Protein AF-A0A497KFM5-F1 (afdb_monomer)

Mean predicted aligned error: 5.05 Å

Sequence (284 aa):
MKIRGWLLDVRLVDDEAHLWVKSDKGRVMLKQKYYPDFYVVPDKVSFDHFLDLFDEHPNIVALEKTTRYTSISHREKSPVIRIAVDSPIQYRPVQRIAEKYGEIYDADLSHTQRFIADYGLIPFAEVVAEVDAHNRIKTIEQVPLELDVPPPPFKVLCFELYQEDSLYFVTYDDGMQENQVFDGEDALKDFMDYLNTYDPDLISCLESDLKTLFKLLSKQGYPSLGNYQRKSFHLSEGRVYINLLNYRRTSLAGTVERIQYTREVPRIGSEWAAGRAIESRQCY

Nearest PDB structures (foldseek):
  5mdn-assembly1_A  TM=7.604E-01  e=4.732E-15  Pyrobaculum calidifontis
  9f6j-assembly1_A  TM=7.126E-01  e=7.249E-10  Homo sapiens
  8p63-assembly1_G  TM=4.591E-01  e=7.357E-05  Saccharomyces cerevisiae
  7qhs-assembly1_G  TM=4.983E-01  e=4.555E-04  Saccharomyces cerevisiae
  4czd-assembly2_D  TM=4.114E-01  e=3.719E-01  Desulfovibrio desulfuricans

Radius of gyration: 22.02 Å; Cα contacts (8 Å, |Δi|>4): 519; chains: 1; bounding box: 56×41×66 Å

Solvent-accessible surface area (backbone atoms only — not comparable to full-atom values): 15780 Å² total; per-residue (Å²): 88,82,47,58,29,28,30,54,40,66,44,76,54,84,44,31,35,40,35,20,29,41,32,96,92,42,71,43,71,34,36,37,84,39,58,51,58,36,34,33,40,60,75,76,47,54,72,66,58,49,45,69,73,47,69,80,37,90,57,50,76,44,80,44,84,48,70,41,65,88,42,95,84,50,92,61,63,42,74,31,38,38,42,27,19,60,26,63,82,53,39,63,63,54,48,61,58,51,52,76,37,22,56,74,40,72,79,79,69,51,70,63,47,47,54,32,56,79,57,61,46,42,39,62,35,45,33,43,32,37,26,52,99,82,33,34,60,79,46,66,44,57,54,82,85,64,95,84,65,76,68,72,94,68,42,68,44,34,41,50,63,47,74,80,97,57,50,33,37,42,29,35,48,98,86,70,43,84,70,51,75,31,56,64,96,55,15,68,57,57,46,48,54,45,48,65,72,69,56,47,43,30,43,25,26,46,72,67,35,54,55,48,48,54,51,50,30,60,74,72,71,47,80,74,69,52,50,80,54,95,93,32,61,51,37,47,89,55,27,38,47,43,52,32,74,56,37,77,75,37,43,70,56,46,45,47,52,46,15,46,62,33,45,28,48,46,59,57,33,64,77,51,53,72,70,59,34,52,55,52,49,70,76,107

Structure (mmCIF, N/CA/C/O backbone):
data_AF-A0A497KFM5-F1
#
_entry.id   AF-A0A497KFM5-F1
#
loop_
_atom_site.group_PDB
_atom_site.id
_atom_site.type_symbol
_atom_site.label_atom_id
_atom_site.label_alt_id
_atom_site.label_comp_id
_atom_site.label_asym_id
_atom_site.label_entity_id
_atom_site.label_seq_id
_atom_site.pdbx_PDB_ins_code
_atom_site.Cartn_x
_atom_site.Cartn_y
_atom_site.Cartn_z
_atom_site.occupancy
_atom_site.B_iso_or_equiv
_atom_site.auth_seq_id
_atom_site.auth_comp_id
_atom_site.auth_asym_id
_atom_site.auth_atom_id
_atom_site.pdbx_PDB_model_num
ATOM 1 N N . MET A 1 1 ? -1.511 -23.362 -4.760 1.00 93.50 1 MET A N 1
ATOM 2 C CA . MET A 1 1 ? -2.863 -23.052 -4.250 1.00 93.50 1 MET A CA 1
ATOM 3 C C . MET A 1 1 ? -3.407 -21.875 -5.037 1.00 93.50 1 MET A C 1
ATOM 5 O O . MET A 1 1 ? -2.619 -21.006 -5.379 1.00 93.50 1 MET A O 1
ATOM 9 N N . LYS A 1 2 ? -4.705 -21.853 -5.351 1.00 96.00 2 LYS A N 1
ATOM 10 C CA . LYS A 1 2 ? -5.345 -20.716 -6.025 1.00 96.00 2 LYS A CA 1
ATOM 11 C C . LYS A 1 2 ? -6.063 -19.858 -4.988 1.00 96.00 2 LYS A C 1
ATOM 13 O O . LYS A 1 2 ? -6.797 -20.402 -4.167 1.00 96.00 2 LYS A O 1
ATOM 18 N N . ILE A 1 3 ? -5.827 -18.554 -5.019 1.00 96.75 3 ILE A N 1
ATOM 19 C CA . ILE A 1 3 ? -6.437 -17.562 -4.134 1.00 96.75 3 ILE A CA 1
ATOM 20 C C . ILE A 1 3 ? -7.215 -16.591 -5.012 1.00 96.75 3 ILE A C 1
ATOM 22 O O . ILE A 1 3 ? -6.703 -16.125 -6.026 1.00 96.75 3 ILE A O 1
ATOM 26 N N . ARG A 1 4 ? -8.452 -16.299 -4.622 1.00 97.06 4 ARG A N 1
ATOM 27 C CA . ARG A 1 4 ? -9.297 -15.281 -5.240 1.00 97.06 4 ARG A CA 1
ATOM 28 C C . ARG A 1 4 ? -9.789 -14.347 -4.143 1.00 97.06 4 ARG A C 1
ATOM 30 O O . ARG A 1 4 ? -10.159 -14.823 -3.069 1.00 97.06 4 ARG A O 1
ATOM 37 N N . GLY A 1 5 ? -9.741 -13.045 -4.386 1.00 96.25 5 GLY A N 1
ATOM 38 C CA . GLY A 1 5 ? -10.136 -12.058 -3.389 1.00 96.25 5 GLY A CA 1
ATOM 39 C C . GLY A 1 5 ? -9.743 -10.642 -3.773 1.00 96.25 5 GLY A C 1
ATOM 40 O O . GLY A 1 5 ? -9.200 -10.416 -4.845 1.00 96.25 5 GLY A O 1
ATOM 41 N N . TRP A 1 6 ? -9.985 -9.679 -2.895 1.00 96.94 6 TRP A N 1
ATOM 42 C CA . TRP A 1 6 ? -9.756 -8.261 -3.179 1.00 96.94 6 TRP A CA 1
ATOM 43 C C . TRP A 1 6 ? -8.398 -7.786 -2.671 1.00 96.94 6 TRP A C 1
ATOM 45 O O . TRP A 1 6 ? -8.049 -8.038 -1.516 1.00 96.94 6 TRP A O 1
ATOM 55 N N . LEU A 1 7 ? -7.641 -7.074 -3.507 1.00 97.12 7 LEU A N 1
ATOM 56 C CA . LEU A 1 7 ? -6.336 -6.520 -3.143 1.00 97.12 7 LEU A CA 1
ATOM 57 C C . LEU A 1 7 ? -6.505 -5.338 -2.175 1.00 97.12 7 LEU A C 1
ATOM 59 O O . LEU A 1 7 ? -6.822 -4.231 -2.594 1.00 97.12 7 LEU A O 1
ATOM 63 N N . LEU A 1 8 ? -6.293 -5.559 -0.880 1.00 96.75 8 LEU A N 1
ATOM 64 C CA . LEU A 1 8 ? -6.427 -4.531 0.153 1.00 96.75 8 LEU A CA 1
ATOM 65 C C . LEU A 1 8 ? -5.257 -3.556 0.157 1.00 96.75 8 LEU A C 1
ATOM 67 O O . LEU A 1 8 ? -5.459 -2.354 0.252 1.00 96.75 8 LEU A O 1
ATOM 71 N N . ASP A 1 9 ? -4.027 -4.062 0.107 1.00 95.00 9 ASP A N 1
ATOM 72 C CA . ASP A 1 9 ? -2.848 -3.215 0.243 1.00 95.00 9 ASP A CA 1
ATOM 73 C C . ASP A 1 9 ? -1.615 -3.861 -0.384 1.00 95.00 9 ASP A C 1
ATOM 75 O O . ASP A 1 9 ? -1.507 -5.086 -0.457 1.00 95.00 9 ASP A O 1
ATOM 79 N N . VAL A 1 10 ? -0.657 -3.024 -0.777 1.00 95.12 10 VAL A N 1
ATOM 80 C CA . VAL A 1 10 ? 0.671 -3.453 -1.227 1.00 95.12 10 VAL A CA 1
ATOM 81 C C . VAL A 1 10 ? 1.726 -2.716 -0.420 1.00 95.12 10 VAL A C 1
ATOM 83 O O . VAL A 1 10 ? 1.722 -1.484 -0.317 1.00 95.12 10 VAL A O 1
ATOM 86 N N . ARG A 1 11 ? 2.650 -3.466 0.175 1.00 92.69 11 ARG A N 1
ATOM 87 C CA . ARG A 1 11 ? 3.746 -2.912 0.972 1.00 92.69 11 ARG A CA 1
ATOM 88 C C . ARG A 1 11 ? 5.057 -3.524 0.543 1.00 92.69 11 ARG A C 1
ATOM 90 O O . ARG A 1 11 ? 5.144 -4.730 0.376 1.00 92.69 11 ARG A O 1
ATOM 97 N N . LEU A 1 12 ? 6.076 -2.690 0.417 1.00 91.06 12 LEU A N 1
ATOM 98 C CA . LEU A 1 12 ? 7.436 -3.158 0.201 1.00 91.06 12 LEU A CA 1
ATOM 99 C C . LEU A 1 12 ? 8.125 -3.272 1.554 1.00 91.06 12 LEU A C 1
ATOM 101 O O . LEU A 1 12 ? 8.232 -2.278 2.278 1.00 91.06 12 LEU A O 1
ATOM 105 N N . VAL A 1 13 ? 8.546 -4.486 1.887 1.00 89.12 13 VAL A N 1
ATOM 106 C CA . VAL A 1 13 ? 9.280 -4.813 3.106 1.00 89.12 13 VAL A CA 1
ATOM 107 C C . VAL A 1 13 ? 10.577 -5.468 2.663 1.00 89.12 13 VAL A C 1
ATOM 109 O O . VAL A 1 13 ? 10.553 -6.496 1.995 1.00 89.12 13 VAL A O 1
ATOM 112 N N . ASP A 1 14 ? 11.695 -4.828 2.994 1.00 88.75 14 ASP A N 1
ATOM 113 C CA . ASP A 1 14 ? 13.023 -5.203 2.513 1.00 88.75 14 ASP A CA 1
ATOM 114 C C . ASP A 1 14 ? 13.073 -5.278 0.975 1.00 88.75 14 ASP A C 1
ATOM 116 O O . ASP A 1 14 ? 12.993 -4.244 0.306 1.00 88.75 14 ASP A O 1
ATOM 120 N N . ASP A 1 15 ? 13.185 -6.482 0.417 1.00 90.62 15 ASP A N 1
ATOM 121 C CA . ASP A 1 15 ? 13.235 -6.767 -1.018 1.00 90.62 15 ASP A CA 1
ATOM 122 C C . ASP A 1 15 ? 12.030 -7.600 -1.512 1.00 90.62 15 ASP A C 1
ATOM 124 O O . ASP A 1 15 ? 12.025 -8.120 -2.633 1.00 90.62 15 ASP A O 1
ATOM 128 N N . GLU A 1 16 ? 10.980 -7.701 -0.690 1.00 94.31 16 GLU A N 1
ATOM 129 C CA . GLU A 1 16 ? 9.716 -8.352 -1.023 1.00 94.31 16 GLU A CA 1
ATOM 130 C C . GLU A 1 16 ? 8.568 -7.326 -1.095 1.00 94.31 16 GLU A C 1
ATOM 132 O O . GLU A 1 16 ? 8.430 -6.408 -0.283 1.00 94.31 16 GLU A O 1
ATOM 137 N N . ALA A 1 17 ? 7.691 -7.515 -2.075 1.00 95.44 17 ALA A N 1
A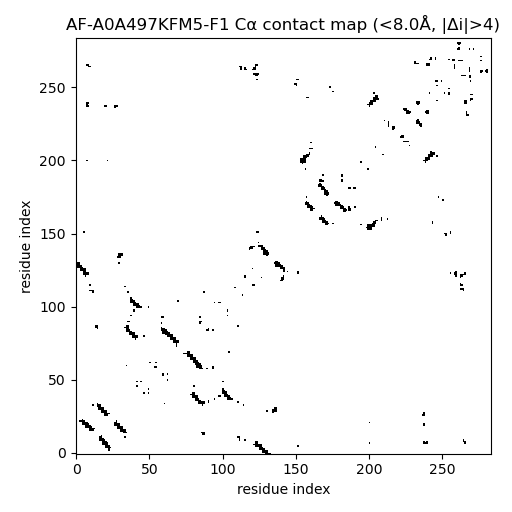TOM 138 C CA . ALA A 1 17 ? 6.354 -6.957 -2.090 1.00 95.44 17 ALA A CA 1
ATOM 139 C C . ALA A 1 17 ? 5.405 -7.898 -1.341 1.00 95.44 17 ALA A C 1
ATOM 141 O O . ALA A 1 17 ? 5.246 -9.069 -1.691 1.00 95.44 17 ALA A O 1
ATOM 142 N N . HIS A 1 18 ? 4.762 -7.368 -0.308 1.00 96.56 18 HIS A N 1
ATOM 143 C CA . HIS A 1 18 ? 3.702 -8.006 0.455 1.00 96.56 18 HIS A CA 1
ATOM 144 C C . HIS A 1 18 ? 2.351 -7.476 -0.024 1.00 96.56 18 HIS A C 1
ATOM 146 O O . HIS A 1 18 ? 2.035 -6.299 0.172 1.00 96.56 18 HIS A O 1
ATOM 152 N N . LEU A 1 19 ? 1.558 -8.348 -0.642 1.00 97.75 19 LEU A N 1
ATOM 153 C CA . LEU A 1 19 ? 0.216 -8.045 -1.125 1.00 97.75 19 LEU A CA 1
ATOM 154 C C . LEU A 1 19 ? -0.793 -8.642 -0.149 1.00 97.75 19 LEU A C 1
ATOM 156 O O . LEU A 1 19 ? -0.808 -9.853 0.065 1.00 97.75 19 LEU A O 1
ATOM 160 N N . TRP A 1 20 ? -1.645 -7.811 0.436 1.00 97.56 20 TRP A N 1
ATOM 161 C CA . TRP A 1 20 ? -2.728 -8.277 1.294 1.00 97.56 20 TRP A CA 1
ATOM 162 C C . TRP A 1 20 ? -3.992 -8.460 0.472 1.00 97.56 20 TRP A C 1
ATOM 164 O O . TRP A 1 20 ? -4.485 -7.510 -0.127 1.00 97.56 20 TRP A O 1
ATOM 174 N N . VAL A 1 21 ? -4.520 -9.680 0.458 1.00 97.69 21 VAL A N 1
ATOM 175 C CA . VAL A 1 21 ? -5.732 -10.039 -0.280 1.00 97.69 21 VAL A CA 1
ATOM 176 C C . VAL A 1 21 ? -6.809 -10.472 0.707 1.00 97.69 21 VAL A C 1
ATOM 178 O O . VAL A 1 21 ? -6.584 -11.360 1.527 1.00 97.69 21 VAL A O 1
ATOM 181 N N . LYS A 1 22 ? -7.994 -9.864 0.637 1.00 96.94 22 LYS A N 1
ATOM 182 C CA . LYS A 1 22 ? -9.184 -10.323 1.360 1.00 96.94 22 LYS A CA 1
ATOM 183 C C . LYS A 1 22 ? -9.837 -11.451 0.571 1.00 96.94 22 LYS A C 1
ATOM 185 O O . LYS A 1 22 ? -10.415 -11.199 -0.477 1.00 96.94 22 LYS A O 1
ATOM 190 N N . SER A 1 23 ? -9.745 -12.676 1.072 1.00 94.69 23 SER A N 1
ATOM 191 C CA . SER A 1 23 ? -10.464 -13.842 0.546 1.00 94.69 23 SER A CA 1
ATOM 192 C C . SER A 1 23 ? -11.724 -14.136 1.368 1.00 94.69 23 SER A C 1
ATOM 194 O O . SER A 1 23 ? -11.959 -13.522 2.413 1.00 94.69 23 SER A O 1
ATOM 196 N N . ASP A 1 24 ? -12.499 -15.124 0.929 1.00 91.12 24 ASP A N 1
ATOM 197 C CA . ASP A 1 24 ? -13.616 -15.716 1.675 1.00 91.12 24 ASP A CA 1
ATOM 198 C C . ASP A 1 24 ? -13.203 -16.242 3.063 1.00 91.12 24 ASP A C 1
ATOM 200 O O . ASP A 1 24 ? -13.980 -16.182 4.013 1.00 91.12 24 ASP A O 1
ATOM 204 N N . LYS A 1 25 ? -11.955 -16.700 3.203 1.00 90.94 25 LYS A N 1
ATOM 205 C CA . LYS A 1 25 ? -11.374 -17.212 4.457 1.00 90.94 25 LYS A CA 1
ATOM 206 C C . LYS A 1 25 ? -10.726 -16.135 5.330 1.00 90.94 25 LYS A C 1
ATOM 208 O O . LYS A 1 25 ? -10.140 -16.462 6.358 1.00 90.94 25 LYS A O 1
ATOM 213 N N . GLY A 1 26 ? -10.802 -14.868 4.927 1.00 93.38 26 GLY A N 1
ATOM 214 C CA . GLY A 1 26 ? -10.147 -13.749 5.603 1.00 93.38 26 GLY A CA 1
ATOM 215 C C . GLY A 1 26 ? -8.956 -13.191 4.824 1.00 93.38 26 GLY A C 1
ATOM 216 O O . GLY A 1 26 ? -8.788 -13.449 3.628 1.00 93.38 26 GLY A O 1
ATOM 217 N N . ARG A 1 27 ? -8.154 -12.356 5.490 1.00 96.31 27 ARG A N 1
ATOM 218 C CA . ARG A 1 27 ? -7.012 -11.668 4.872 1.00 96.31 27 ARG A CA 1
ATOM 219 C C . ARG A 1 27 ? -5.803 -12.598 4.796 1.00 96.31 27 ARG A C 1
ATOM 221 O O . ARG A 1 27 ? -5.419 -13.209 5.788 1.00 96.31 27 ARG A O 1
ATOM 228 N N . VAL A 1 28 ? -5.184 -12.676 3.623 1.00 96.75 28 VAL A N 1
ATOM 229 C CA . VAL A 1 28 ? -3.973 -13.460 3.366 1.00 96.75 28 VAL A CA 1
ATOM 230 C C . VAL A 1 28 ? -2.881 -12.560 2.800 1.00 96.75 28 VAL A C 1
ATOM 232 O O . VAL A 1 28 ? -3.143 -11.703 1.958 1.00 96.75 28 VAL A O 1
ATOM 235 N N . MET A 1 29 ? -1.652 -12.753 3.273 1.00 97.62 29 MET A N 1
ATOM 236 C CA . MET A 1 29 ? -0.476 -12.067 2.747 1.00 97.62 29 MET A CA 1
ATOM 237 C C . MET A 1 29 ? 0.189 -12.932 1.680 1.00 97.62 29 MET A C 1
ATOM 239 O O . MET A 1 29 ? 0.617 -14.053 1.965 1.00 97.62 29 MET A O 1
ATOM 243 N N . LEU A 1 30 ? 0.303 -12.385 0.476 1.00 97.75 30 LEU A N 1
ATOM 244 C CA . LEU A 1 30 ? 1.053 -12.955 -0.636 1.00 97.75 30 LEU A CA 1
ATOM 245 C C . LEU A 1 30 ? 2.396 -12.242 -0.762 1.00 97.75 30 LEU A C 1
ATOM 247 O O . LEU A 1 30 ? 2.506 -11.056 -0.444 1.00 97.75 30 LEU A O 1
ATOM 251 N N . LYS A 1 31 ? 3.411 -12.958 -1.238 1.00 97.25 31 LYS A N 1
ATOM 252 C CA . LYS A 1 31 ? 4.776 -12.444 -1.354 1.00 97.25 31 LYS A CA 1
ATOM 253 C C . LYS A 1 31 ? 5.271 -12.506 -2.786 1.00 97.25 31 LYS A C 1
ATOM 255 O O . LYS A 1 31 ? 5.109 -13.526 -3.452 1.00 97.25 31 LYS A O 1
ATOM 260 N N . GLN A 1 32 ? 5.937 -11.449 -3.222 1.00 95.69 32 GLN A N 1
ATOM 261 C CA . GLN A 1 32 ? 6.612 -11.390 -4.510 1.00 95.69 32 GLN A CA 1
ATOM 262 C C . GLN A 1 32 ? 7.976 -10.737 -4.331 1.00 95.69 32 GLN A C 1
ATOM 264 O O . GLN A 1 32 ? 8.088 -9.721 -3.656 1.00 95.69 32 GLN A O 1
ATOM 269 N N . LYS A 1 33 ? 9.019 -11.296 -4.944 1.00 94.00 33 LYS A N 1
ATOM 270 C CA . LYS A 1 33 ? 10.330 -10.642 -4.949 1.00 94.00 33 LYS A CA 1
ATOM 271 C C . LYS A 1 33 ? 10.251 -9.359 -5.775 1.00 94.00 33 LYS A C 1
ATOM 273 O O . LYS A 1 33 ? 9.689 -9.387 -6.872 1.00 94.00 33 LYS A O 1
ATOM 278 N N . TYR A 1 34 ? 10.799 -8.264 -5.257 1.00 94.44 34 TYR A N 1
ATOM 279 C CA . TYR A 1 34 ? 10.761 -6.965 -5.913 1.00 94.44 34 TYR A CA 1
ATOM 280 C C . TYR A 1 34 ? 12.163 -6.483 -6.283 1.00 94.44 34 TYR A C 1
ATOM 282 O O . TYR A 1 34 ? 12.989 -6.213 -5.414 1.00 94.44 34 TYR A O 1
ATOM 290 N N . TYR A 1 35 ? 12.390 -6.332 -7.586 1.00 94.19 35 TYR A N 1
ATOM 291 C CA . TYR A 1 35 ? 13.616 -5.782 -8.153 1.00 94.19 35 TYR A CA 1
ATOM 292 C C . TYR A 1 35 ? 13.297 -4.417 -8.758 1.00 94.19 35 TYR A C 1
ATOM 294 O O . TYR A 1 35 ? 12.732 -4.364 -9.853 1.00 94.19 35 TYR A O 1
ATOM 302 N N . PRO A 1 36 ? 13.562 -3.311 -8.044 1.00 94.12 36 PRO A N 1
ATOM 303 C CA . PRO A 1 36 ? 13.283 -1.993 -8.580 1.00 94.12 36 PRO A CA 1
ATOM 304 C C . PRO A 1 36 ? 14.164 -1.726 -9.794 1.00 94.12 36 PRO A C 1
ATOM 306 O O . PRO A 1 36 ? 15.349 -2.062 -9.803 1.00 94.12 36 PRO A O 1
ATOM 309 N N . ASP A 1 37 ? 13.596 -1.074 -10.797 1.00 95.00 37 ASP A N 1
ATOM 310 C CA . ASP A 1 37 ? 14.295 -0.764 -12.030 1.00 95.00 37 ASP A CA 1
ATOM 311 C C . ASP A 1 37 ? 14.147 0.701 -12.442 1.00 95.00 37 ASP A C 1
ATOM 313 O O . ASP A 1 37 ? 13.331 1.472 -11.923 1.00 95.00 37 ASP A O 1
ATOM 317 N N . PHE A 1 38 ? 15.022 1.099 -13.350 1.00 95.19 38 PHE A N 1
ATOM 318 C CA . PHE A 1 38 ? 14.978 2.378 -14.036 1.00 95.19 38 PHE A CA 1
ATOM 319 C C . PHE A 1 38 ? 15.600 2.222 -15.419 1.00 95.19 38 PHE A C 1
ATOM 321 O O . PHE A 1 38 ? 16.201 1.190 -15.737 1.00 95.19 38 PHE A O 1
ATOM 328 N N . TYR A 1 39 ? 15.453 3.250 -16.246 1.00 95.19 39 TYR A N 1
ATOM 329 C CA . TYR A 1 39 ? 16.005 3.249 -17.593 1.00 95.19 39 TYR A CA 1
ATOM 330 C C . TYR A 1 39 ? 17.067 4.327 -17.730 1.00 95.19 39 TYR A C 1
ATOM 332 O O . TYR A 1 39 ? 16.961 5.389 -17.121 1.00 95.19 39 TYR A O 1
ATOM 340 N N . VAL A 1 40 ? 18.072 4.054 -18.554 1.00 96.06 40 VAL A N 1
ATOM 341 C CA . VAL A 1 40 ? 19.116 5.011 -18.909 1.00 96.06 40 VAL A CA 1
ATOM 342 C C . VAL A 1 40 ? 19.273 5.093 -20.422 1.00 96.06 40 VAL A C 1
ATOM 344 O O . VAL A 1 40 ? 19.225 4.078 -21.123 1.00 96.06 40 VAL A O 1
ATOM 347 N N . VAL A 1 41 ? 19.480 6.307 -20.922 1.00 95.88 41 VAL A N 1
ATOM 348 C CA . VAL A 1 41 ? 19.977 6.557 -22.278 1.00 95.88 41 VAL A CA 1
ATOM 349 C C . VAL A 1 41 ? 21.424 7.022 -22.150 1.00 95.88 41 VAL A C 1
ATOM 351 O O . VAL A 1 41 ? 21.646 8.166 -21.749 1.00 95.88 41 VAL A O 1
ATOM 354 N N . PRO A 1 42 ? 22.415 6.157 -22.434 1.00 94.75 42 PRO A N 1
ATOM 355 C CA . PRO A 1 42 ? 23.815 6.551 -22.378 1.00 94.75 42 PRO A CA 1
ATOM 356 C C . PRO A 1 42 ? 24.115 7.658 -23.395 1.00 94.75 42 PRO A C 1
ATOM 358 O O . PRO A 1 42 ? 23.809 7.510 -24.578 1.00 94.75 42 PRO A O 1
ATOM 361 N N . ASP A 1 43 ? 24.731 8.749 -22.943 1.00 93.75 43 ASP A N 1
ATOM 362 C CA . ASP A 1 43 ? 25.119 9.893 -23.782 1.00 93.75 43 ASP A CA 1
ATOM 363 C C . ASP A 1 43 ? 26.631 10.180 -23.747 1.00 93.75 43 ASP A C 1
ATOM 365 O O . ASP A 1 43 ? 27.149 10.899 -24.603 1.00 93.75 43 ASP A O 1
ATOM 369 N N . LYS A 1 44 ? 27.364 9.574 -22.802 1.00 93.50 44 LYS A N 1
ATOM 370 C CA . LYS A 1 44 ? 28.829 9.737 -22.662 1.00 93.50 44 LYS A CA 1
ATOM 371 C C . LYS A 1 44 ? 29.629 8.527 -23.120 1.00 93.50 44 LYS A C 1
ATOM 373 O O . LYS A 1 44 ? 30.846 8.617 -23.264 1.00 93.50 44 LYS A O 1
ATOM 378 N N . VAL A 1 45 ? 28.961 7.394 -23.312 1.00 94.00 45 VAL A N 1
ATOM 379 C CA . VAL A 1 45 ? 29.551 6.112 -23.711 1.00 94.00 45 VAL A CA 1
ATOM 380 C C . VAL A 1 45 ? 28.625 5.405 -24.698 1.00 94.00 45 VAL A C 1
ATOM 382 O O . VAL A 1 45 ? 27.433 5.703 -24.757 1.00 94.00 45 VAL A O 1
ATOM 385 N N . SER A 1 46 ? 29.158 4.461 -25.477 1.00 94.50 46 SER A N 1
ATOM 386 C CA . SER A 1 46 ? 28.314 3.602 -26.313 1.00 94.50 46 SER A CA 1
ATOM 387 C C . SER A 1 46 ? 27.460 2.667 -25.448 1.00 94.50 46 SER A C 1
ATOM 389 O O . SER A 1 46 ? 27.800 2.382 -24.300 1.00 94.50 46 SER A O 1
ATOM 391 N N . PHE A 1 47 ? 26.369 2.144 -26.012 1.00 94.06 47 PHE A N 1
ATOM 392 C CA . PHE A 1 47 ? 25.517 1.166 -25.326 1.00 94.06 47 PHE A CA 1
ATOM 393 C C . PHE A 1 47 ? 26.289 -0.084 -24.896 1.00 94.06 47 PHE A C 1
ATOM 395 O O . PHE A 1 47 ? 26.074 -0.571 -23.794 1.00 94.06 47 PHE A O 1
ATOM 402 N N . ASP A 1 48 ? 27.176 -0.598 -25.750 1.00 94.00 48 ASP A N 1
ATOM 403 C CA . ASP A 1 48 ? 27.988 -1.778 -25.426 1.00 94.00 48 ASP A CA 1
ATOM 404 C C . ASP A 1 48 ? 28.960 -1.475 -24.288 1.00 94.00 48 ASP A C 1
ATOM 406 O O . ASP A 1 48 ? 29.005 -2.210 -23.310 1.00 94.00 48 ASP A O 1
ATOM 410 N N . HIS A 1 49 ? 29.638 -0.324 -24.346 1.00 94.00 49 HIS A N 1
ATOM 411 C CA . HIS A 1 49 ? 30.557 0.060 -23.283 1.00 94.00 49 HIS A CA 1
ATOM 412 C C . HIS A 1 49 ? 29.833 0.319 -21.955 1.00 94.00 49 HIS A C 1
ATOM 414 O O . HIS A 1 49 ? 30.370 0.012 -20.897 1.00 94.00 49 HIS A O 1
ATOM 420 N N . PHE A 1 50 ? 28.607 0.854 -21.990 1.00 95.69 50 PHE A N 1
ATOM 421 C CA . PHE A 1 50 ? 27.781 0.967 -20.791 1.00 95.69 50 PHE A CA 1
ATOM 422 C C . PHE A 1 50 ? 27.501 -0.412 -20.186 1.00 95.69 50 PHE A C 1
ATOM 424 O O . PHE A 1 50 ? 27.643 -0.576 -18.982 1.00 95.69 50 PHE A O 1
ATOM 431 N N . LEU A 1 51 ? 27.115 -1.402 -20.994 1.00 94.44 51 LEU A N 1
ATOM 432 C CA . LEU A 1 51 ? 26.871 -2.750 -20.481 1.00 94.44 51 LEU A CA 1
ATOM 433 C C . LEU A 1 51 ? 28.133 -3.339 -19.849 1.00 94.44 51 LEU A C 1
ATOM 435 O O . LEU A 1 51 ? 28.069 -3.756 -18.700 1.00 94.44 51 LEU A O 1
ATOM 439 N N . ASP A 1 52 ? 29.277 -3.258 -20.531 1.00 93.81 52 ASP A N 1
ATOM 440 C CA . ASP A 1 52 ? 30.554 -3.765 -20.013 1.00 93.81 52 ASP A CA 1
ATOM 441 C C . ASP A 1 52 ? 30.938 -3.124 -18.665 1.00 93.81 52 ASP A C 1
ATOM 443 O O . ASP A 1 52 ? 31.478 -3.786 -17.783 1.00 93.81 52 ASP A O 1
ATOM 447 N N . LEU A 1 53 ? 30.650 -1.828 -18.480 1.00 93.69 53 LEU A N 1
ATOM 448 C CA . LEU A 1 53 ? 30.939 -1.106 -17.234 1.00 93.69 53 LEU A CA 1
ATOM 449 C C . LEU A 1 53 ? 30.084 -1.567 -16.045 1.00 93.69 53 LEU A C 1
ATOM 451 O O . LEU A 1 53 ? 30.501 -1.388 -14.899 1.00 93.69 53 LEU A O 1
ATOM 455 N N . PHE A 1 54 ? 28.886 -2.093 -16.298 1.00 94.25 54 PHE A N 1
ATOM 456 C CA . PHE A 1 54 ? 27.898 -2.407 -15.264 1.00 94.25 54 PHE A CA 1
ATOM 457 C C . PHE A 1 54 ? 27.586 -3.906 -15.130 1.00 94.25 54 PHE A C 1
ATOM 459 O O . PHE A 1 54 ? 26.902 -4.268 -14.174 1.00 94.25 54 PHE A O 1
ATOM 466 N N . ASP A 1 55 ? 28.090 -4.764 -16.023 1.00 89.69 55 ASP A N 1
ATOM 467 C CA . ASP A 1 55 ? 27.796 -6.207 -16.063 1.00 89.69 55 ASP A CA 1
ATOM 468 C C . ASP A 1 55 ? 28.143 -6.924 -14.746 1.00 89.69 55 ASP A C 1
ATOM 470 O O . ASP A 1 55 ? 27.350 -7.700 -14.220 1.00 89.69 55 ASP A O 1
ATOM 474 N N . GLU A 1 56 ? 29.285 -6.585 -14.139 1.00 91.06 56 GLU A N 1
ATOM 475 C CA . GLU A 1 56 ? 29.741 -7.166 -12.864 1.00 91.06 56 GLU A CA 1
ATOM 476 C C . GLU A 1 56 ? 29.343 -6.338 -11.629 1.00 91.06 56 GLU A C 1
ATOM 478 O O . GLU A 1 56 ? 29.862 -6.543 -10.526 1.00 91.06 56 GLU A O 1
ATOM 483 N N . HIS A 1 57 ? 28.446 -5.358 -11.775 1.00 94.56 57 HIS A N 1
ATOM 484 C CA . HIS A 1 57 ? 28.077 -4.512 -10.647 1.00 94.56 57 HIS A CA 1
ATOM 485 C C . HIS A 1 57 ? 27.298 -5.332 -9.595 1.00 94.56 57 HIS A C 1
ATOM 487 O O . HIS A 1 57 ? 26.213 -5.831 -9.891 1.00 94.56 57 HIS A O 1
ATOM 493 N N . PRO A 1 58 ? 27.749 -5.398 -8.324 1.00 94.56 58 PRO A N 1
ATOM 494 C CA . PRO A 1 58 ? 27.251 -6.372 -7.340 1.00 94.56 58 PRO A CA 1
ATOM 495 C C . PRO A 1 58 ? 25.765 -6.229 -6.986 1.00 94.56 58 PRO A C 1
ATOM 497 O O . PRO A 1 58 ? 25.151 -7.183 -6.522 1.00 94.56 58 PRO A O 1
ATOM 500 N N . ASN A 1 59 ? 25.197 -5.041 -7.202 1.00 96.38 59 ASN A N 1
ATOM 501 C CA . ASN A 1 59 ? 23.800 -4.734 -6.885 1.00 96.38 59 ASN A CA 1
ATOM 502 C C . ASN A 1 59 ? 22.882 -4.700 -8.122 1.00 96.38 59 ASN A C 1
ATOM 504 O O . ASN A 1 59 ? 21.729 -4.288 -8.006 1.00 96.38 59 ASN A O 1
ATOM 508 N N . ILE A 1 60 ? 23.378 -5.043 -9.315 1.00 96.56 60 ILE A N 1
ATOM 509 C CA . ILE A 1 60 ? 22.567 -5.099 -10.537 1.00 96.56 60 ILE A CA 1
ATOM 510 C C . ILE A 1 60 ? 22.228 -6.559 -10.816 1.00 96.56 60 ILE A C 1
ATOM 512 O O . ILE A 1 60 ? 23.111 -7.403 -10.901 1.00 96.56 60 ILE A O 1
ATOM 516 N N . VAL A 1 61 ? 20.934 -6.857 -10.941 1.00 95.88 61 VAL A N 1
ATOM 517 C CA . VAL A 1 61 ? 20.447 -8.222 -11.204 1.00 95.88 61 VAL A CA 1
ATOM 518 C C . VAL A 1 61 ? 20.159 -8.469 -12.678 1.00 95.88 61 VAL A C 1
ATOM 520 O O . VAL A 1 61 ? 20.153 -9.619 -13.108 1.00 95.88 61 VAL A O 1
ATOM 523 N N . ALA A 1 62 ? 19.899 -7.409 -13.447 1.00 95.56 62 ALA A N 1
ATOM 524 C CA . ALA A 1 62 ? 19.717 -7.501 -14.888 1.00 95.56 62 ALA A CA 1
ATOM 525 C C . ALA A 1 62 ? 20.031 -6.173 -15.585 1.00 95.56 62 ALA A C 1
ATOM 527 O O . ALA A 1 62 ? 19.686 -5.094 -15.090 1.00 95.56 62 ALA A O 1
ATOM 528 N N . LEU A 1 63 ? 20.627 -6.290 -16.772 1.00 95.94 63 LEU A N 1
ATOM 529 C CA . LEU A 1 63 ? 20.815 -5.218 -17.743 1.00 95.94 63 LEU A CA 1
ATOM 530 C C . LEU A 1 63 ? 20.202 -5.646 -19.071 1.00 95.94 63 LEU A C 1
ATOM 532 O O . LEU A 1 63 ? 20.596 -6.656 -19.651 1.00 95.94 63 LEU A O 1
ATOM 536 N N . GLU A 1 64 ? 19.240 -4.877 -19.570 1.00 95.00 64 GLU A N 1
ATOM 537 C CA . GLU A 1 64 ? 18.497 -5.244 -20.776 1.00 95.00 64 GLU A CA 1
ATOM 538 C C . GLU A 1 64 ? 18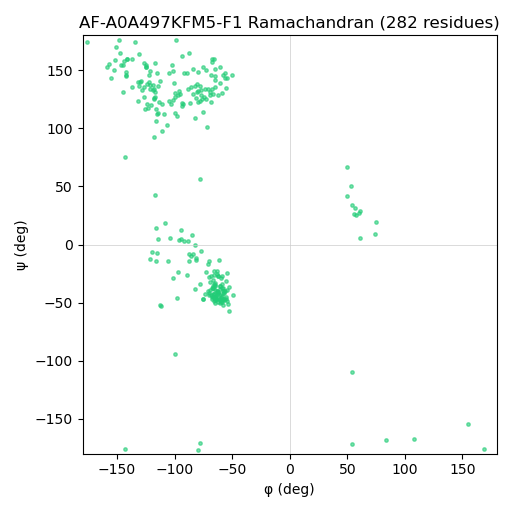.439 -4.064 -21.747 1.00 95.00 64 GLU A C 1
ATOM 540 O O . GLU A 1 64 ? 17.940 -2.987 -21.412 1.00 95.00 64 GLU A O 1
ATOM 545 N N . LYS A 1 65 ? 18.905 -4.263 -22.986 1.00 94.12 65 LYS A N 1
ATOM 546 C CA . LYS A 1 65 ? 18.638 -3.307 -24.068 1.00 94.12 65 LYS A CA 1
ATOM 547 C C . LYS A 1 65 ? 17.176 -3.423 -24.483 1.00 94.12 65 LYS A C 1
ATOM 549 O O . LYS A 1 65 ? 16.718 -4.498 -24.862 1.00 94.12 65 LYS A O 1
ATOM 554 N N . THR A 1 66 ? 16.453 -2.312 -24.457 1.00 93.81 66 THR A N 1
ATOM 555 C CA . THR A 1 66 ? 15.044 -2.246 -24.862 1.00 93.81 66 THR A CA 1
ATOM 556 C C . THR A 1 66 ? 14.748 -0.929 -25.583 1.00 93.81 66 THR A C 1
ATOM 558 O O . THR A 1 66 ? 15.654 -0.148 -25.867 1.00 93.81 66 THR A O 1
ATOM 561 N N . THR A 1 67 ? 13.488 -0.685 -25.942 1.00 92.31 67 THR A N 1
ATOM 562 C CA . THR A 1 67 ? 13.059 0.547 -26.617 1.00 92.31 67 THR A CA 1
ATOM 563 C C . THR A 1 67 ? 11.882 1.174 -25.883 1.00 92.31 67 THR A C 1
ATOM 565 O O . THR A 1 67 ? 10.914 0.483 -25.553 1.00 92.31 67 THR A O 1
ATOM 568 N N . ARG A 1 68 ? 11.935 2.489 -25.636 1.00 88.06 68 ARG A N 1
ATOM 569 C CA . ARG A 1 68 ? 10.855 3.240 -24.971 1.00 88.06 68 ARG A CA 1
ATOM 570 C C . ARG A 1 68 ? 10.654 4.621 -25.582 1.00 88.06 68 ARG A C 1
ATOM 572 O O . ARG A 1 68 ? 11.535 5.151 -26.251 1.00 88.06 68 ARG A O 1
ATOM 579 N N . TYR A 1 69 ? 9.478 5.199 -25.356 1.00 84.56 69 TYR A N 1
ATOM 580 C CA . TYR A 1 69 ? 9.251 6.615 -25.622 1.00 84.56 69 TYR A CA 1
ATOM 581 C C . TYR A 1 69 ? 9.923 7.418 -24.511 1.00 84.56 69 TYR A C 1
ATOM 583 O O . TYR A 1 69 ? 9.532 7.315 -23.355 1.00 84.56 69 TYR A O 1
ATOM 591 N N . THR A 1 70 ? 10.950 8.185 -24.859 1.00 80.44 70 THR A N 1
ATOM 592 C CA . THR A 1 70 ? 11.688 9.051 -23.923 1.00 80.44 70 THR A CA 1
ATOM 593 C C . THR A 1 70 ? 11.013 10.410 -23.722 1.00 80.44 70 THR A C 1
ATOM 595 O O . THR A 1 70 ? 11.392 11.174 -22.845 1.00 80.44 70 THR A O 1
ATOM 598 N N . SER A 1 71 ? 9.982 10.717 -24.513 1.00 79.12 71 SER A N 1
ATOM 599 C CA . SER A 1 71 ? 9.147 11.909 -24.371 1.00 79.12 71 SER A CA 1
ATOM 600 C C . SER A 1 71 ? 7.746 11.647 -24.924 1.00 79.12 71 SER A C 1
ATOM 602 O O . SER A 1 71 ? 7.586 10.910 -25.897 1.00 79.12 71 SER A O 1
ATOM 604 N N . ILE A 1 72 ? 6.741 12.321 -24.357 1.00 73.81 72 ILE A N 1
ATOM 605 C CA . ILE A 1 72 ? 5.345 12.315 -24.832 1.00 73.81 72 ILE A CA 1
ATOM 606 C C . ILE A 1 72 ? 5.246 12.835 -26.279 1.00 73.81 72 ILE A C 1
ATOM 608 O O . ILE A 1 72 ? 4.354 12.443 -27.029 1.00 73.81 72 ILE A O 1
ATOM 612 N N . SER A 1 73 ? 6.166 13.711 -26.699 1.00 79.00 73 SER A N 1
ATOM 613 C CA . SER A 1 73 ? 6.195 14.255 -28.063 1.00 79.00 73 SER A CA 1
ATOM 614 C C . SER A 1 73 ? 6.850 13.324 -29.089 1.00 79.00 73 SER A C 1
ATOM 616 O O . SER A 1 73 ? 6.724 13.563 -30.294 1.00 79.00 73 SER A O 1
ATOM 618 N N . HIS A 1 74 ? 7.556 12.278 -28.648 1.00 80.81 74 HIS A N 1
ATOM 619 C CA . HIS A 1 74 ? 8.263 11.375 -29.550 1.00 80.81 74 HIS A CA 1
ATOM 620 C C . HIS A 1 74 ? 7.289 10.404 -30.219 1.00 80.81 74 HIS A C 1
ATOM 622 O O . HIS A 1 74 ? 6.504 9.722 -29.568 1.00 80.81 74 HIS A O 1
ATOM 628 N N . ARG A 1 75 ? 7.360 10.323 -31.552 1.00 81.00 75 ARG A N 1
ATOM 629 C CA . ARG A 1 75 ? 6.550 9.389 -32.357 1.00 81.00 75 ARG A CA 1
ATOM 630 C C . ARG A 1 75 ? 7.199 8.017 -32.519 1.00 81.00 75 ARG A C 1
ATOM 632 O O . ARG A 1 75 ? 6.521 7.064 -32.890 1.00 81.00 75 ARG A O 1
ATOM 639 N N . GLU A 1 76 ? 8.484 7.914 -32.202 1.00 85.25 76 GLU A N 1
ATOM 640 C CA . GLU A 1 76 ? 9.273 6.690 -32.288 1.00 85.25 76 GLU A CA 1
ATOM 641 C C . GLU A 1 76 ? 9.928 6.389 -30.941 1.00 85.25 76 GLU A C 1
ATOM 643 O O . GLU A 1 76 ? 10.183 7.290 -30.138 1.00 85.25 76 GLU A O 1
ATOM 648 N N . LYS A 1 77 ? 10.182 5.104 -30.689 1.00 88.31 77 LYS A N 1
ATOM 649 C CA . LYS A 1 77 ? 10.863 4.660 -29.475 1.00 88.31 77 LYS A CA 1
ATOM 650 C C . LYS A 1 77 ? 12.372 4.811 -29.643 1.00 88.31 77 LYS A C 1
ATOM 652 O O . LYS A 1 77 ? 12.924 4.415 -30.665 1.00 88.31 77 LYS A O 1
ATOM 657 N N . SER A 1 78 ? 13.037 5.314 -28.613 1.00 89.56 78 SER A N 1
ATOM 658 C CA . SER A 1 78 ? 14.495 5.369 -28.531 1.00 89.56 78 SER A CA 1
ATOM 659 C C . SER A 1 78 ? 15.037 4.111 -27.845 1.00 89.56 78 SER A C 1
ATOM 661 O O . SER A 1 78 ? 14.362 3.557 -26.966 1.00 89.56 78 SER A O 1
ATOM 663 N N . PRO A 1 79 ? 16.239 3.638 -28.222 1.00 93.06 79 PRO A N 1
ATOM 664 C CA . PRO A 1 79 ? 16.915 2.584 -27.483 1.00 93.06 79 PRO A CA 1
ATOM 665 C C . PRO A 1 79 ? 17.268 3.088 -26.081 1.00 93.06 79 PRO A C 1
ATOM 667 O O . PRO A 1 79 ? 17.763 4.201 -25.924 1.00 93.06 79 PRO A O 1
ATOM 670 N N . VAL A 1 80 ? 17.017 2.261 -25.072 1.00 95.56 80 VAL A N 1
ATOM 671 C CA . VAL A 1 80 ? 17.348 2.517 -23.666 1.00 95.56 80 VAL A CA 1
ATOM 672 C C . VAL A 1 80 ? 17.933 1.247 -23.048 1.00 95.56 80 VAL A C 1
ATOM 674 O O . VAL A 1 80 ? 17.713 0.144 -23.554 1.00 95.56 80 VAL A O 1
ATOM 677 N N . ILE A 1 81 ? 18.659 1.387 -21.944 1.00 96.50 81 ILE A N 1
ATOM 678 C CA . ILE A 1 81 ? 19.081 0.258 -21.111 1.00 96.50 81 ILE A CA 1
ATOM 679 C C . ILE A 1 81 ? 18.212 0.256 -19.861 1.00 96.50 81 ILE A C 1
ATOM 681 O O . ILE A 1 81 ? 18.149 1.252 -19.144 1.00 96.50 81 ILE A O 1
ATOM 685 N N . ARG A 1 82 ? 17.529 -0.855 -19.606 1.00 96.00 82 ARG A N 1
ATOM 686 C CA . ARG A 1 82 ? 16.842 -1.116 -18.344 1.00 96.00 82 ARG A CA 1
ATOM 687 C C . ARG A 1 82 ? 17.848 -1.679 -17.351 1.00 96.00 82 ARG A C 1
ATOM 689 O O . ARG A 1 82 ? 18.551 -2.634 -17.674 1.00 96.00 82 ARG A O 1
ATOM 696 N N . ILE A 1 83 ? 17.887 -1.102 -16.156 1.00 96.75 83 ILE A N 1
ATOM 697 C CA . ILE A 1 83 ? 18.730 -1.553 -15.050 1.00 96.75 83 ILE A CA 1
ATOM 698 C C . ILE A 1 83 ? 17.819 -2.020 -13.927 1.00 96.75 83 ILE A C 1
ATOM 700 O O . ILE A 1 83 ? 17.133 -1.200 -13.321 1.00 96.75 83 ILE A O 1
ATOM 704 N N . ALA A 1 84 ? 17.820 -3.322 -13.648 1.00 95.94 84 ALA A N 1
ATOM 705 C CA . ALA A 1 84 ? 17.138 -3.886 -12.492 1.00 95.94 84 ALA A CA 1
ATOM 706 C C . ALA A 1 84 ? 18.130 -4.046 -11.336 1.00 95.94 84 ALA A C 1
ATOM 708 O O . ALA A 1 84 ? 19.212 -4.615 -11.495 1.00 95.94 84 ALA A O 1
ATOM 709 N N . VAL A 1 85 ? 17.751 -3.542 -10.168 1.00 95.62 85 VAL A N 1
ATOM 710 C CA . VAL A 1 85 ? 18.583 -3.502 -8.963 1.00 95.62 85 VAL A CA 1
ATOM 711 C C . VAL A 1 85 ? 18.115 -4.573 -7.981 1.00 95.62 85 VAL A C 1
ATOM 713 O O . VAL A 1 85 ? 16.929 -4.892 -7.910 1.00 95.62 85 VAL A O 1
ATOM 716 N N . ASP A 1 86 ? 19.048 -5.134 -7.218 1.00 92.94 86 ASP A N 1
ATOM 717 C CA . ASP A 1 86 ? 18.797 -6.228 -6.274 1.00 92.94 86 ASP A CA 1
ATOM 718 C C . ASP A 1 86 ? 17.828 -5.877 -5.132 1.00 92.94 86 ASP A C 1
ATOM 720 O O . ASP A 1 86 ? 17.157 -6.758 -4.594 1.00 92.94 86 ASP A O 1
ATOM 724 N N . SER A 1 87 ? 17.748 -4.596 -4.763 1.00 91.94 87 SER A N 1
ATOM 725 C CA . SER A 1 87 ? 17.009 -4.126 -3.598 1.00 91.94 87 SER A CA 1
ATOM 726 C C . SER A 1 87 ? 16.634 -2.636 -3.686 1.00 91.94 87 SER A C 1
ATOM 728 O O . SER A 1 87 ? 17.365 -1.820 -4.264 1.00 91.94 87 SER A O 1
ATOM 730 N N . PRO A 1 88 ? 15.537 -2.212 -3.025 1.00 91.25 88 PRO A N 1
ATOM 731 C CA . PRO A 1 88 ? 15.168 -0.796 -2.902 1.00 91.25 88 PRO A CA 1
ATOM 732 C C . PRO A 1 88 ? 16.225 0.090 -2.234 1.00 91.25 88 PRO A C 1
ATOM 734 O O . PRO A 1 88 ? 16.286 1.288 -2.508 1.00 91.25 88 PRO A O 1
ATOM 737 N N . ILE A 1 89 ? 17.065 -0.473 -1.361 1.00 92.12 89 ILE A N 1
ATOM 738 C CA . ILE A 1 89 ? 18.123 0.278 -0.669 1.00 92.12 89 ILE A CA 1
ATOM 739 C C . ILE A 1 89 ? 19.246 0.652 -1.644 1.00 92.12 89 ILE A C 1
ATOM 741 O O . ILE A 1 89 ? 19.743 1.779 -1.599 1.00 92.12 89 ILE A O 1
ATOM 745 N N . GLN A 1 90 ? 19.615 -0.259 -2.550 1.00 94.50 90 GLN A N 1
ATOM 746 C CA . GLN A 1 90 ? 20.679 -0.028 -3.531 1.00 94.50 90 GLN A CA 1
ATOM 747 C C . GLN A 1 90 ? 20.220 0.775 -4.752 1.00 94.50 90 GLN A C 1
ATOM 749 O O . GLN A 1 90 ? 21.059 1.286 -5.495 1.00 94.50 90 GLN A O 1
ATOM 754 N N . TYR A 1 91 ? 18.910 0.972 -4.925 1.00 94.81 91 TYR A N 1
ATOM 755 C CA . TYR A 1 91 ? 18.336 1.685 -6.066 1.00 94.81 91 TYR A CA 1
ATOM 756 C C . TYR A 1 91 ? 18.950 3.074 -6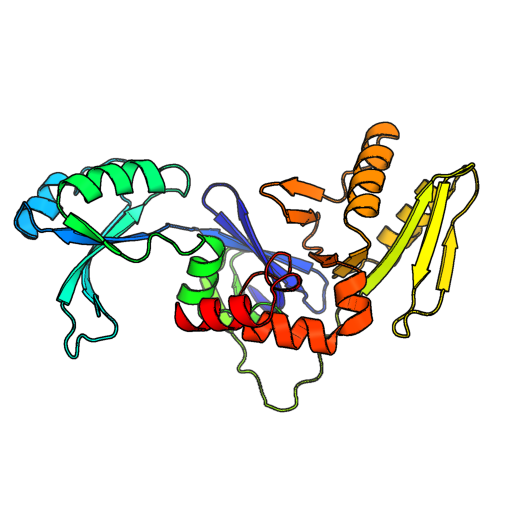.295 1.00 94.81 91 TYR A C 1
ATOM 758 O O . TYR A 1 91 ? 19.505 3.346 -7.357 1.00 94.81 91 TYR A O 1
ATOM 766 N N . ARG A 1 92 ? 18.906 3.960 -5.288 1.00 94.88 92 ARG A N 1
ATOM 767 C CA . ARG A 1 92 ? 19.434 5.333 -5.419 1.00 94.88 92 ARG A CA 1
ATOM 768 C C . ARG A 1 92 ? 20.961 5.375 -5.598 1.00 94.88 92 ARG A C 1
ATOM 770 O O . ARG A 1 92 ? 21.412 6.171 -6.421 1.00 94.88 92 ARG A O 1
ATOM 777 N N . PRO A 1 93 ? 21.771 4.581 -4.867 1.00 96.19 93 PRO A N 1
ATOM 778 C CA . PRO A 1 93 ? 23.198 4.449 -5.153 1.00 96.19 93 PRO A CA 1
ATOM 779 C C . PRO A 1 93 ? 23.504 4.053 -6.603 1.00 96.19 93 PRO A C 1
ATOM 781 O O . PRO A 1 93 ? 24.277 4.751 -7.254 1.00 96.19 93 PRO A O 1
ATOM 784 N N . VAL A 1 94 ? 22.872 2.992 -7.119 1.00 96.56 94 VAL A N 1
ATOM 785 C CA . VAL A 1 94 ? 23.098 2.503 -8.491 1.00 96.56 94 VAL A CA 1
ATOM 786 C C . VAL A 1 94 ? 22.656 3.542 -9.522 1.00 96.56 94 VAL A C 1
ATOM 788 O O . VAL A 1 94 ? 23.418 3.866 -10.433 1.00 96.56 94 VAL A O 1
ATOM 791 N N . GLN A 1 95 ? 21.482 4.146 -9.327 1.00 96.38 95 GLN A N 1
ATOM 792 C CA . GLN A 1 95 ? 20.974 5.221 -10.180 1.00 96.38 95 GLN A CA 1
ATOM 793 C C . GLN A 1 95 ? 21.976 6.378 -10.299 1.00 96.38 95 GLN A C 1
ATOM 795 O O . GLN A 1 95 ? 22.315 6.779 -11.405 1.00 96.38 95 GLN A O 1
ATOM 800 N N . ARG A 1 96 ? 22.524 6.875 -9.181 1.00 96.44 96 ARG A N 1
ATOM 801 C CA . ARG A 1 96 ? 23.506 7.980 -9.186 1.00 96.44 96 ARG A CA 1
ATOM 802 C C . ARG A 1 96 ? 24.803 7.652 -9.920 1.00 96.44 96 ARG A C 1
ATOM 804 O O . ARG A 1 96 ? 25.507 8.561 -10.356 1.00 96.44 96 ARG A O 1
ATOM 811 N N . ILE A 1 97 ? 25.177 6.376 -9.992 1.00 95.81 97 ILE A N 1
ATOM 812 C CA . ILE A 1 97 ? 26.335 5.947 -10.781 1.00 95.81 97 ILE A CA 1
ATOM 813 C C . ILE A 1 97 ? 25.959 5.980 -12.263 1.00 95.81 97 ILE A C 1
ATOM 815 O O . ILE A 1 97 ? 26.696 6.575 -13.044 1.00 95.81 97 ILE A O 1
ATOM 819 N N . ALA A 1 98 ? 24.800 5.430 -12.634 1.00 96.00 98 ALA A N 1
ATOM 820 C CA . ALA A 1 98 ? 24.298 5.440 -14.009 1.00 96.00 98 ALA A CA 1
ATOM 821 C C . ALA A 1 98 ? 24.076 6.864 -14.563 1.00 96.00 98 ALA A C 1
ATOM 823 O O . ALA A 1 98 ? 24.451 7.129 -15.703 1.00 96.00 98 ALA A O 1
ATOM 824 N N . GLU A 1 99 ? 23.594 7.807 -13.742 1.00 96.06 99 GLU A N 1
ATOM 825 C CA . GLU A 1 99 ? 23.435 9.241 -14.078 1.00 96.06 99 GLU A CA 1
ATOM 826 C C . GLU A 1 99 ? 24.731 9.894 -14.580 1.00 96.06 99 GLU A C 1
ATOM 828 O O . GLU A 1 99 ? 24.719 10.887 -15.309 1.00 96.06 99 GLU A O 1
ATOM 833 N N . LYS A 1 100 ? 25.894 9.349 -14.207 1.00 96.00 100 LYS A N 1
ATOM 834 C CA . LYS A 1 100 ? 27.177 9.867 -14.688 1.00 96.00 100 LYS A CA 1
ATOM 835 C C . LYS A 1 100 ? 27.410 9.570 -16.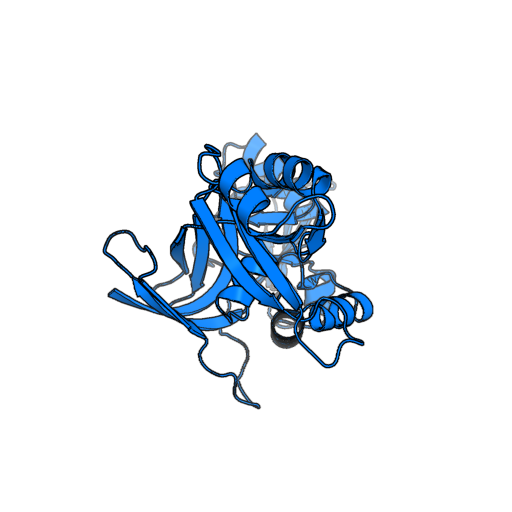161 1.00 96.00 100 LYS A C 1
ATOM 837 O O . LYS A 1 100 ? 28.267 10.237 -16.731 1.00 96.00 100 LYS A O 1
ATOM 842 N N . TYR A 1 101 ? 26.677 8.640 -16.762 1.00 95.88 101 TYR A N 1
ATOM 843 C CA . TYR A 1 101 ? 26.908 8.134 -18.116 1.00 95.88 101 TYR A CA 1
ATOM 844 C C . TYR A 1 101 ? 25.727 8.359 -19.069 1.00 95.88 101 TYR A C 1
ATOM 846 O O . TYR A 1 101 ? 25.871 8.072 -20.258 1.00 95.88 101 TYR A O 1
ATOM 854 N N . GLY A 1 102 ? 24.590 8.845 -18.564 1.00 94.38 102 GLY A N 1
ATOM 855 C CA . GLY A 1 102 ? 23.380 9.035 -19.353 1.00 94.38 102 GLY A CA 1
ATOM 856 C C . GLY A 1 102 ? 22.234 9.683 -18.587 1.00 94.38 102 GLY A C 1
ATOM 857 O O . GLY A 1 102 ? 22.296 9.881 -17.372 1.00 94.38 102 GLY A O 1
ATOM 858 N N . GLU A 1 103 ? 21.166 9.977 -19.318 1.00 94.19 103 GLU A N 1
ATOM 859 C CA . GLU A 1 103 ? 19.910 10.483 -18.767 1.00 94.19 103 GLU A CA 1
ATOM 860 C C . GLU A 1 103 ? 19.069 9.338 -18.189 1.00 94.19 103 GLU A C 1
ATOM 862 O O . GLU A 1 103 ? 18.973 8.270 -18.799 1.00 94.19 103 GLU A O 1
ATOM 867 N N . ILE A 1 104 ? 18.460 9.561 -17.020 1.00 94.56 104 ILE A N 1
ATOM 868 C CA . ILE A 1 104 ? 17.638 8.574 -16.312 1.00 94.56 104 ILE A CA 1
ATOM 869 C C . ILE A 1 104 ? 16.155 8.839 -16.532 1.00 94.56 104 ILE A C 1
ATOM 871 O O . ILE A 1 104 ? 15.692 9.971 -16.422 1.00 94.56 104 ILE A O 1
ATOM 875 N N . TYR A 1 105 ? 15.409 7.759 -16.732 1.00 90.94 105 TYR A N 1
ATOM 876 C CA . TYR A 1 105 ? 13.963 7.766 -16.897 1.00 90.94 105 TYR A CA 1
ATOM 877 C C . TYR A 1 105 ? 13.301 6.833 -15.885 1.00 90.94 105 TYR A C 1
ATOM 879 O O . TYR A 1 105 ? 13.908 5.867 -15.409 1.00 90.94 105 TYR A O 1
ATOM 887 N N . ASP A 1 106 ? 12.037 7.128 -15.579 1.00 86.94 106 ASP A N 1
ATOM 888 C CA . ASP A 1 106 ? 11.204 6.393 -14.631 1.00 86.94 106 ASP A CA 1
ATOM 889 C C . ASP A 1 106 ? 11.880 6.238 -13.253 1.00 86.94 106 ASP A C 1
ATOM 891 O O . ASP A 1 106 ? 11.977 5.141 -12.707 1.00 86.94 106 ASP A O 1
ATOM 895 N N . ALA A 1 107 ? 12.386 7.323 -12.669 1.00 84.56 107 ALA A N 1
ATOM 896 C CA . ALA A 1 107 ? 13.016 7.301 -11.337 1.00 84.56 107 ALA A CA 1
ATOM 897 C C . ALA A 1 107 ? 12.247 8.098 -10.263 1.00 84.56 107 ALA A C 1
ATOM 899 O O . ALA A 1 107 ? 12.713 8.262 -9.124 1.00 84.56 107 ALA A O 1
ATOM 900 N N . ASP A 1 108 ? 11.084 8.617 -10.642 1.00 83.38 108 ASP A N 1
ATOM 901 C CA . ASP A 1 108 ? 10.189 9.485 -9.882 1.00 83.38 108 ASP A CA 1
ATOM 902 C C . ASP A 1 108 ? 8.979 8.739 -9.298 1.00 83.38 108 ASP A C 1
ATOM 904 O O . ASP A 1 108 ? 8.510 9.097 -8.214 1.00 83.38 108 ASP A O 1
ATOM 908 N N . LEU A 1 109 ? 8.527 7.663 -9.949 1.00 83.88 109 LEU A N 1
ATOM 909 C CA . LEU A 1 109 ? 7.484 6.784 -9.420 1.00 83.88 109 LEU A CA 1
ATOM 910 C C . LEU A 1 109 ? 7.901 6.143 -8.094 1.00 83.88 109 LEU A C 1
ATOM 912 O O . LEU A 1 109 ? 9.025 5.659 -7.920 1.00 83.88 109 LEU A O 1
ATOM 916 N N . SER A 1 110 ? 6.956 6.073 -7.152 1.00 86.88 110 SER A N 1
ATOM 917 C CA . SER A 1 110 ? 7.191 5.310 -5.931 1.00 86.88 110 SER A CA 1
ATOM 918 C C . SER A 1 110 ? 7.336 3.824 -6.273 1.00 86.88 110 SER A C 1
ATOM 920 O O . SER A 1 110 ? 6.658 3.302 -7.154 1.00 86.88 110 SER A O 1
ATOM 922 N N . HIS A 1 111 ? 8.194 3.102 -5.555 1.00 90.62 111 HIS A N 1
ATOM 923 C CA . HIS A 1 111 ? 8.402 1.676 -5.821 1.00 90.62 111 HIS A CA 1
ATOM 924 C C . HIS A 1 111 ? 7.117 0.836 -5.706 1.00 90.62 111 HIS A C 1
ATOM 926 O O . HIS A 1 111 ? 6.928 -0.115 -6.458 1.00 90.62 111 HIS A O 1
ATOM 932 N N . THR A 1 112 ? 6.215 1.204 -4.789 1.00 90.69 112 THR A N 1
ATOM 933 C CA . THR A 1 112 ? 4.922 0.511 -4.632 1.00 90.69 112 THR A CA 1
ATOM 934 C C . THR A 1 112 ? 4.034 0.761 -5.848 1.00 90.69 112 THR A C 1
ATOM 936 O O . THR A 1 112 ? 3.431 -0.161 -6.386 1.00 90.69 112 THR A O 1
ATOM 939 N N . GLN A 1 113 ? 4.013 2.011 -6.302 1.00 88.12 113 GLN A N 1
ATOM 940 C CA . GLN A 1 113 ? 3.249 2.468 -7.449 1.00 88.12 113 GLN A CA 1
ATOM 941 C C . GLN A 1 113 ? 3.728 1.801 -8.749 1.00 88.12 113 GLN A C 1
ATOM 943 O O . GLN A 1 113 ? 2.915 1.314 -9.532 1.00 88.12 113 GLN A O 1
ATOM 948 N N . ARG A 1 114 ? 5.052 1.715 -8.935 1.00 90.44 114 ARG A N 1
ATOM 949 C CA . ARG A 1 114 ? 5.690 0.961 -10.022 1.00 90.44 114 ARG A CA 1
ATOM 950 C C . ARG A 1 114 ? 5.290 -0.510 -9.988 1.00 90.44 114 ARG A C 1
ATOM 952 O O . ARG A 1 114 ? 4.798 -1.020 -10.982 1.00 90.44 114 ARG A O 1
ATOM 959 N N . PHE A 1 115 ? 5.431 -1.165 -8.834 1.00 93.06 115 PHE A N 1
ATOM 960 C CA . PHE A 1 115 ? 5.077 -2.577 -8.686 1.00 93.06 115 PHE A CA 1
ATOM 961 C C . PHE A 1 115 ? 3.622 -2.854 -9.091 1.00 93.06 115 PHE A C 1
ATOM 963 O O . PHE A 1 115 ? 3.348 -3.799 -9.820 1.00 93.06 115 PHE A O 1
ATOM 970 N N . ILE A 1 116 ? 2.682 -2.017 -8.646 1.00 93.31 116 ILE A N 1
ATOM 971 C CA . ILE A 1 116 ? 1.266 -2.151 -9.010 1.00 93.31 116 ILE A CA 1
ATOM 972 C C . ILE A 1 116 ? 1.080 -2.034 -10.530 1.00 93.31 116 ILE A C 1
ATOM 974 O O . ILE A 1 116 ? 0.357 -2.839 -11.115 1.00 93.31 116 ILE A O 1
ATOM 978 N N . ALA A 1 117 ? 1.749 -1.072 -11.169 1.00 89.94 117 ALA A N 1
ATOM 979 C CA . ALA A 1 117 ? 1.649 -0.853 -12.608 1.00 89.94 117 ALA A CA 1
ATOM 980 C C . ALA A 1 117 ? 2.262 -1.988 -13.436 1.00 89.94 117 ALA A C 1
ATOM 982 O O . ALA A 1 117 ? 1.612 -2.462 -14.366 1.00 89.94 117 ALA A O 1
ATOM 983 N N . ASP A 1 118 ? 3.453 -2.463 -13.069 1.00 89.56 118 ASP A N 1
ATOM 984 C CA . ASP A 1 118 ? 4.156 -3.538 -13.781 1.00 89.56 118 ASP A CA 1
ATOM 985 C C . ASP A 1 118 ? 3.344 -4.840 -13.798 1.00 89.56 118 ASP A C 1
ATOM 987 O O . ASP A 1 118 ? 3.342 -5.569 -14.788 1.00 89.56 118 ASP A O 1
ATOM 991 N N . TYR A 1 119 ? 2.615 -5.114 -12.713 1.00 91.81 119 TYR A N 1
ATOM 992 C CA . TYR A 1 119 ? 1.747 -6.287 -12.586 1.00 91.81 119 TYR A CA 1
ATOM 993 C C . TYR A 1 119 ? 0.301 -6.022 -13.038 1.00 91.81 119 TYR A C 1
ATOM 995 O O . TYR A 1 119 ? -0.549 -6.904 -12.920 1.00 91.81 119 TYR A O 1
ATOM 1003 N N . GLY A 1 120 ? -0.008 -4.819 -13.538 1.00 91.75 120 GLY A N 1
ATOM 1004 C CA . GLY A 1 120 ? -1.352 -4.452 -13.990 1.00 91.75 120 GLY A CA 1
ATOM 1005 C C . GLY A 1 120 ? -2.423 -4.546 -12.896 1.00 91.75 120 GLY A C 1
ATOM 1006 O O . GLY A 1 120 ? -3.591 -4.790 -13.199 1.00 91.75 120 GLY A O 1
ATOM 1007 N N . LEU A 1 121 ? -2.033 -4.386 -11.631 1.00 94.31 121 LEU A N 1
ATOM 1008 C CA . LEU A 1 121 ? -2.922 -4.530 -10.483 1.00 94.31 121 LEU A CA 1
ATOM 1009 C C . LEU A 1 121 ? -3.686 -3.234 -10.223 1.00 94.31 121 LEU A C 1
ATOM 1011 O O . LEU A 1 121 ? -3.203 -2.132 -10.483 1.00 94.31 121 LEU A O 1
ATOM 1015 N N . ILE A 1 122 ? -4.884 -3.365 -9.665 1.00 93.50 122 ILE A N 1
ATOM 1016 C CA . ILE A 1 122 ? -5.687 -2.229 -9.224 1.00 93.50 122 ILE A CA 1
ATOM 1017 C C . ILE A 1 122 ? -6.038 -2.466 -7.751 1.00 93.50 122 ILE A C 1
ATOM 1019 O O . ILE A 1 122 ? -6.712 -3.448 -7.430 1.00 93.50 122 ILE A O 1
ATOM 1023 N N . PRO A 1 123 ? -5.587 -1.607 -6.820 1.00 94.38 123 PRO A N 1
ATOM 1024 C CA . PRO A 1 123 ? -5.972 -1.742 -5.422 1.00 94.38 123 PRO A CA 1
ATOM 1025 C C . PRO A 1 123 ? -7.497 -1.677 -5.254 1.00 94.38 123 PRO A C 1
ATOM 1027 O O . PRO A 1 123 ? -8.194 -0.997 -6.003 1.00 94.38 123 PRO A O 1
ATOM 1030 N N . PHE A 1 124 ? -8.016 -2.429 -4.286 1.00 95.19 124 PHE A N 1
ATOM 1031 C CA . PHE A 1 124 ? -9.438 -2.701 -4.046 1.00 95.19 124 PHE A CA 1
ATOM 1032 C C . PHE A 1 124 ? -10.198 -3.405 -5.173 1.00 95.19 124 PHE A C 1
ATOM 1034 O O . PHE A 1 124 ? -11.405 -3.606 -5.055 1.00 95.19 124 PHE A O 1
ATOM 1041 N N . ALA A 1 125 ? -9.531 -3.837 -6.237 1.00 94.19 125 ALA A N 1
ATOM 1042 C CA . ALA A 1 125 ? -10.141 -4.699 -7.232 1.00 94.19 125 ALA A CA 1
ATOM 1043 C C . ALA A 1 125 ? -9.865 -6.182 -6.920 1.00 94.19 125 ALA A C 1
ATOM 1045 O O . ALA A 1 125 ? -8.997 -6.532 -6.112 1.00 94.19 125 ALA A O 1
ATOM 1046 N N . GLU A 1 126 ? -10.657 -7.067 -7.523 1.00 95.56 126 GLU A N 1
ATOM 1047 C CA . GLU A 1 126 ? -10.539 -8.509 -7.306 1.00 95.56 126 GLU A CA 1
ATOM 1048 C C . GLU A 1 126 ? -9.356 -9.084 -8.094 1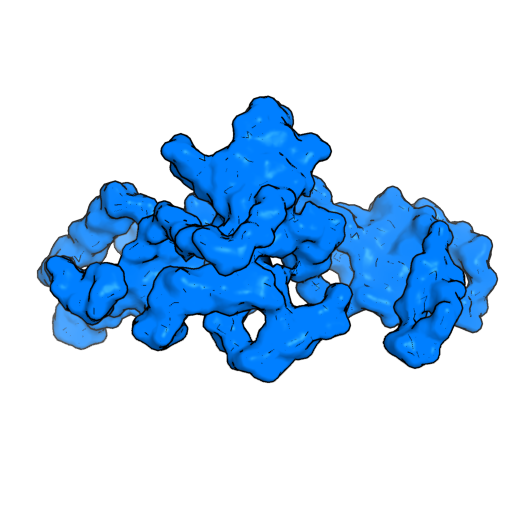.00 95.56 126 GLU A C 1
ATOM 1050 O O . GLU A 1 126 ? -9.156 -8.760 -9.257 1.00 95.56 126 GLU A O 1
ATOM 1055 N N . VAL A 1 127 ? -8.567 -9.953 -7.479 1.00 96.75 127 VAL A N 1
ATOM 1056 C CA . VAL A 1 127 ? -7.416 -10.613 -8.089 1.00 96.75 127 VAL A CA 1
ATOM 1057 C C . VAL A 1 127 ? -7.544 -12.122 -7.970 1.00 96.75 127 VAL A C 1
ATOM 1059 O O . VAL A 1 127 ? -8.155 -12.654 -7.037 1.00 96.75 127 VAL A O 1
ATOM 1062 N N . VAL A 1 128 ? -6.918 -12.820 -8.909 1.00 97.75 128 VAL A N 1
ATOM 1063 C CA . VAL A 1 128 ? -6.737 -14.267 -8.874 1.00 97.75 128 VAL A CA 1
ATOM 1064 C C . VAL A 1 128 ? -5.244 -14.551 -8.898 1.00 97.75 128 VAL A C 1
ATOM 1066 O O . VAL A 1 128 ? -4.555 -14.171 -9.838 1.00 97.75 128 VAL A O 1
ATOM 1069 N N . ALA A 1 129 ? -4.745 -15.220 -7.864 1.00 97.81 129 ALA A N 1
ATOM 1070 C CA . ALA A 1 129 ? -3.335 -15.556 -7.728 1.00 97.81 129 ALA A CA 1
ATOM 1071 C C . ALA A 1 129 ? -3.128 -17.065 -7.596 1.00 97.81 129 ALA A C 1
ATOM 1073 O O . ALA A 1 129 ? -3.852 -17.750 -6.867 1.00 97.81 129 ALA A O 1
ATOM 1074 N N . GLU A 1 130 ? -2.094 -17.581 -8.251 1.00 97.94 130 GLU A N 1
ATOM 1075 C CA . GLU A 1 130 ? -1.548 -18.899 -7.960 1.00 97.94 130 GLU A CA 1
ATOM 1076 C C . GLU A 1 130 ? -0.308 -18.755 -7.093 1.00 97.94 130 GLU A C 1
ATOM 1078 O O . GLU A 1 130 ? 0.629 -18.034 -7.434 1.00 97.94 130 GLU A O 1
ATOM 1083 N N . VAL A 1 131 ? -0.293 -19.466 -5.968 1.00 97.62 131 VAL A N 1
ATOM 1084 C CA . VAL A 1 131 ? 0.795 -19.395 -4.992 1.00 97.62 131 VAL A CA 1
ATOM 1085 C C . VAL A 1 131 ? 1.381 -20.756 -4.654 1.00 97.62 131 VAL A C 1
ATOM 1087 O O . VAL A 1 131 ? 0.731 -21.800 -4.802 1.00 97.62 131 VAL A O 1
ATOM 1090 N N . ASP A 1 132 ? 2.628 -20.753 -4.197 1.00 97.06 132 ASP A N 1
ATOM 1091 C CA . ASP A 1 132 ? 3.274 -21.924 -3.607 1.00 97.06 132 ASP A CA 1
ATOM 1092 C C . ASP A 1 132 ? 2.819 -22.182 -2.151 1.00 97.06 132 ASP A C 1
ATOM 1094 O O . ASP A 1 132 ? 1.860 -21.585 -1.661 1.00 97.06 132 ASP A O 1
ATOM 1098 N N . ALA A 1 133 ? 3.483 -23.114 -1.460 1.00 95.12 133 ALA A N 1
ATOM 1099 C CA . ALA A 1 133 ? 3.178 -23.456 -0.067 1.00 95.12 133 ALA A CA 1
ATOM 1100 C C . ALA A 1 133 ? 3.547 -22.353 0.950 1.00 95.12 133 ALA A C 1
ATOM 1102 O O . ALA A 1 133 ? 3.101 -22.409 2.091 1.00 95.12 133 ALA A O 1
ATOM 1103 N N . HIS A 1 134 ? 4.339 -21.357 0.545 1.00 95.31 134 HIS A N 1
ATOM 1104 C CA . HIS A 1 134 ? 4.803 -20.239 1.369 1.00 95.31 134 HIS A CA 1
ATOM 1105 C C . HIS A 1 134 ? 4.123 -18.914 0.975 1.00 95.31 134 HIS A C 1
ATOM 1107 O O . HIS A 1 134 ? 4.630 -17.838 1.298 1.00 95.31 134 HIS A O 1
ATOM 1113 N N . ASN A 1 135 ? 2.987 -18.984 0.267 1.00 96.25 135 ASN A N 1
ATOM 1114 C CA . ASN A 1 135 ? 2.247 -17.845 -0.287 1.00 96.25 135 ASN A CA 1
ATOM 1115 C C . ASN A 1 135 ? 3.065 -16.961 -1.243 1.00 96.25 135 ASN A C 1
ATOM 1117 O O . ASN A 1 135 ? 2.751 -15.781 -1.420 1.00 96.25 135 ASN A O 1
ATOM 1121 N N . ARG A 1 136 ? 4.104 -17.509 -1.881 1.00 97.50 136 ARG A N 1
ATOM 1122 C CA . ARG A 1 136 ? 4.831 -16.797 -2.933 1.00 97.50 136 ARG A CA 1
ATOM 1123 C C . ARG A 1 136 ? 4.059 -16.871 -4.234 1.00 97.50 136 ARG A C 1
ATOM 1125 O O . ARG A 1 136 ? 3.604 -17.946 -4.631 1.00 97.50 136 ARG A O 1
ATOM 1132 N N . ILE A 1 137 ? 3.912 -15.720 -4.871 1.00 97.44 137 ILE A N 1
ATOM 1133 C CA . ILE A 1 137 ? 3.168 -15.562 -6.113 1.00 97.44 137 ILE A CA 1
ATOM 1134 C C . ILE A 1 137 ? 3.928 -16.261 -7.242 1.00 97.44 137 ILE A C 1
ATOM 1136 O O . ILE A 1 137 ? 5.124 -16.059 -7.433 1.00 97.44 137 ILE A O 1
ATOM 1140 N N . LYS A 1 138 ? 3.218 -17.116 -7.978 1.00 96.69 138 LYS A N 1
ATOM 1141 C CA . LYS A 1 138 ? 3.658 -17.672 -9.264 1.00 96.69 138 LYS A CA 1
ATOM 1142 C C . LYS A 1 138 ? 3.047 -16.883 -10.411 1.00 96.69 138 LYS A C 1
ATOM 1144 O O . LYS A 1 138 ? 3.744 -16.518 -11.348 1.00 96.69 138 LYS A O 1
ATOM 1149 N N . THR A 1 139 ? 1.750 -16.616 -10.302 1.00 96.69 139 THR A N 1
ATOM 1150 C CA . THR A 1 139 ? 0.988 -15.751 -11.201 1.00 96.69 139 THR A CA 1
ATOM 1151 C C . THR A 1 139 ? -0.020 -14.960 -10.380 1.00 96.69 139 THR A C 1
ATOM 1153 O O . THR A 1 139 ? -0.508 -15.430 -9.348 1.00 96.69 139 THR A O 1
ATOM 1156 N N . ILE A 1 140 ? -0.318 -13.745 -10.823 1.00 96.75 140 ILE A N 1
ATOM 1157 C CA . ILE A 1 140 ? -1.394 -12.922 -10.284 1.00 96.75 140 ILE A CA 1
ATOM 1158 C C . ILE A 1 140 ? -2.002 -12.138 -11.435 1.00 96.75 140 ILE A C 1
ATOM 1160 O O . ILE A 1 140 ? -1.282 -11.545 -12.233 1.00 96.75 140 ILE A O 1
ATOM 1164 N N . GLU A 1 141 ? -3.322 -12.161 -11.522 1.00 96.25 141 GLU A N 1
ATOM 1165 C CA . GLU A 1 141 ? -4.069 -11.468 -12.560 1.00 96.25 141 GLU A CA 1
ATOM 1166 C C . GLU A 1 141 ? -5.203 -10.666 -11.933 1.00 96.25 141 GLU A C 1
ATOM 1168 O O . GLU A 1 141 ? -5.875 -11.108 -10.993 1.00 96.25 141 GLU A O 1
ATOM 1173 N N . GLN A 1 142 ? -5.405 -9.470 -12.473 1.00 93.88 142 GLN A N 1
ATOM 1174 C CA . GLN A 1 142 ? -6.512 -8.594 -12.133 1.00 93.88 142 GLN A CA 1
ATOM 1175 C C . GLN A 1 142 ? -7.787 -9.120 -12.801 1.00 93.88 142 GLN A C 1
ATOM 1177 O O . GLN A 1 142 ? -7.833 -9.275 -14.021 1.00 93.88 142 GLN A O 1
ATOM 1182 N N . VAL A 1 143 ? -8.841 -9.364 -12.019 1.00 92.56 143 VAL A N 1
ATOM 1183 C CA . VAL A 1 143 ? -10.170 -9.614 -12.588 1.00 92.56 143 VAL A CA 1
ATOM 1184 C C . VAL A 1 143 ? -10.636 -8.312 -13.253 1.00 92.56 143 VAL A C 1
ATOM 1186 O O . VAL A 1 143 ? -10.548 -7.257 -12.609 1.00 92.56 143 VAL A O 1
ATOM 1189 N N . PRO A 1 144 ? -11.084 -8.345 -14.523 1.00 87.75 144 PRO A N 1
ATOM 1190 C CA . PRO A 1 144 ? -11.575 -7.157 -15.211 1.00 87.75 144 PRO A CA 1
ATOM 1191 C C . PRO A 1 144 ? -12.699 -6.471 -14.430 1.00 87.75 144 PRO A C 1
ATOM 1193 O O . PRO A 1 144 ? -13.616 -7.130 -13.946 1.00 87.75 144 PRO A O 1
ATOM 1196 N N . LEU A 1 145 ? -12.623 -5.145 -14.318 1.00 80.44 145 LEU A N 1
ATOM 1197 C CA . LEU A 1 145 ? -13.690 -4.342 -13.725 1.00 80.44 145 LEU A CA 1
ATOM 1198 C C . LEU A 1 145 ? -14.855 -4.244 -14.716 1.00 80.44 145 LEU A C 1
ATOM 1200 O O . LEU A 1 145 ? -14.659 -3.840 -15.864 1.00 80.44 145 LEU A O 1
ATOM 1204 N N . GLU A 1 146 ? -16.058 -4.594 -14.272 1.00 79.12 146 GLU A N 1
ATOM 1205 C CA . GLU A 1 146 ? -17.296 -4.305 -15.001 1.00 79.12 146 GLU A CA 1
ATOM 1206 C C . GLU A 1 146 ? -17.816 -2.906 -14.615 1.00 79.12 146 GLU A C 1
ATOM 1208 O O . GLU A 1 146 ? -17.363 -2.312 -13.636 1.00 79.12 146 GLU A O 1
ATOM 1213 N N . LEU A 1 147 ? -18.747 -2.347 -15.394 1.00 68.62 147 LEU A N 1
ATOM 1214 C CA . LEU A 1 147 ? -19.245 -0.979 -15.175 1.00 68.62 147 LEU A CA 1
ATOM 1215 C C . LEU A 1 147 ? -20.101 -0.839 -13.904 1.00 68.62 147 LEU A C 1
ATOM 1217 O O . LEU A 1 147 ? -20.045 0.203 -13.261 1.00 68.62 147 LEU A O 1
ATOM 1221 N N . ASP A 1 148 ? -20.833 -1.891 -13.525 1.00 70.56 148 ASP A N 1
ATOM 1222 C CA . ASP A 1 148 ? -21.799 -1.883 -12.416 1.00 70.56 148 ASP A CA 1
ATOM 1223 C C . ASP A 1 148 ? -21.400 -2.861 -11.293 1.00 70.56 148 ASP A C 1
ATOM 1225 O O . ASP A 1 148 ? -22.224 -3.610 -10.764 1.00 70.56 148 ASP A O 1
ATOM 1229 N N . VAL A 1 149 ? -20.113 -2.902 -10.931 1.00 71.38 149 VAL A N 1
ATOM 1230 C CA . VAL A 1 149 ? -19.647 -3.762 -9.830 1.00 71.38 149 VAL A CA 1
ATOM 1231 C C . VAL A 1 149 ? -19.955 -3.082 -8.490 1.00 71.38 149 VAL A C 1
ATOM 1233 O O . VAL A 1 149 ? -19.489 -1.963 -8.261 1.00 71.38 149 VAL A O 1
ATOM 1236 N N . PRO A 1 150 ? -20.707 -3.725 -7.573 1.00 78.31 150 PRO A N 1
ATOM 1237 C CA . PRO A 1 150 ? -20.882 -3.195 -6.225 1.00 78.31 150 PRO A CA 1
ATOM 1238 C C . PRO A 1 150 ? -19.522 -3.090 -5.517 1.00 78.31 150 PRO A C 1
ATOM 1240 O O . PRO A 1 150 ? -18.608 -3.862 -5.825 1.00 78.31 150 PRO A O 1
ATOM 1243 N N . PRO A 1 151 ? -19.359 -2.171 -4.548 1.00 82.25 151 PRO A N 1
ATOM 1244 C CA . PRO A 1 151 ? -18.104 -2.073 -3.820 1.00 82.25 151 PRO A CA 1
ATOM 1245 C C . PRO A 1 151 ? -17.754 -3.423 -3.170 1.00 82.25 151 PRO A C 1
ATOM 1247 O O . PRO A 1 151 ? -18.657 -4.162 -2.760 1.00 82.25 151 PRO A O 1
ATOM 1250 N N . PRO A 1 152 ? -16.456 -3.754 -3.050 1.00 88.88 152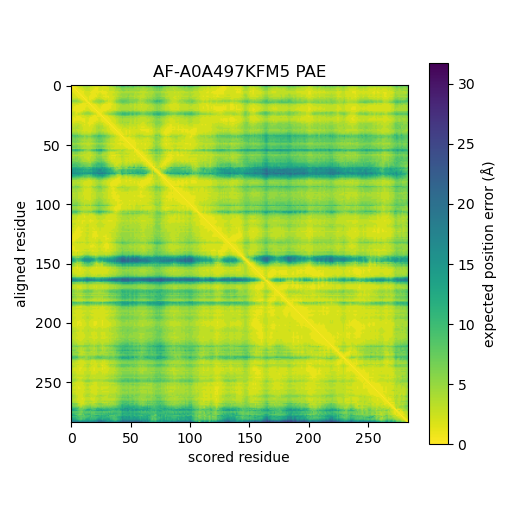 PRO A N 1
ATOM 1251 C CA . PRO A 1 152 ? -16.015 -4.931 -2.319 1.00 88.88 152 PRO A CA 1
ATOM 1252 C C . PRO A 1 152 ? -16.652 -4.996 -0.925 1.00 88.88 152 PRO A C 1
ATOM 1254 O O . PRO A 1 152 ? -16.818 -3.951 -0.291 1.00 88.88 152 PRO A O 1
ATOM 1257 N N . PRO A 1 153 ? -16.958 -6.196 -0.405 1.00 90.62 153 PRO A N 1
ATOM 1258 C CA . PRO A 1 153 ? -17.618 -6.374 0.887 1.00 90.62 153 PRO A CA 1
ATOM 1259 C C . PRO A 1 153 ? -16.631 -6.183 2.054 1.00 90.62 153 PRO A C 1
ATOM 1261 O O . PRO A 1 153 ? -16.410 -7.088 2.860 1.00 90.62 153 PRO A O 1
ATOM 1264 N N . PHE A 1 154 ? -15.977 -5.023 2.117 1.00 95.31 154 PHE A N 1
ATOM 1265 C CA . PHE A 1 154 ? -15.029 -4.684 3.171 1.00 95.31 154 PHE A CA 1
ATOM 1266 C C . PHE A 1 154 ? -15.754 -4.299 4.452 1.00 95.31 154 PHE A C 1
ATOM 1268 O O . PHE A 1 154 ? -16.658 -3.467 4.442 1.00 95.31 154 PHE A O 1
ATOM 1275 N N . LYS A 1 155 ? -15.300 -4.860 5.574 1.00 95.75 155 LYS A N 1
ATOM 1276 C CA . LYS A 1 155 ? -15.727 -4.400 6.895 1.00 95.75 155 LYS A CA 1
ATOM 1277 C C . LYS A 1 155 ? -14.980 -3.124 7.252 1.00 95.75 155 LYS A C 1
ATOM 1279 O O . LYS A 1 155 ? -13.745 -3.133 7.289 1.00 95.75 155 LYS A O 1
ATOM 1284 N N . VAL A 1 156 ? -15.711 -2.056 7.548 1.00 96.88 156 VAL A N 1
ATOM 1285 C CA . VAL A 1 156 ? -15.128 -0.768 7.929 1.00 96.88 156 VAL A CA 1
ATOM 1286 C C . VAL A 1 156 ? -15.466 -0.471 9.378 1.00 96.88 156 VAL A C 1
ATOM 1288 O O . VAL A 1 156 ? -16.632 -0.422 9.747 1.00 96.88 156 VAL A O 1
ATOM 1291 N N . LEU A 1 157 ? -14.442 -0.262 10.203 1.00 98.12 157 LEU A N 1
ATOM 1292 C CA . LEU A 1 157 ? -14.621 0.266 11.550 1.00 98.12 157 LEU A CA 1
ATOM 1293 C C . LEU A 1 157 ? -14.357 1.768 11.531 1.00 98.12 157 LEU A C 1
ATOM 1295 O O . LEU A 1 157 ? -13.212 2.196 11.367 1.00 98.12 157 LEU A O 1
ATOM 1299 N N . CYS A 1 158 ? -15.410 2.555 11.723 1.00 98.38 158 CYS A N 1
ATOM 1300 C CA . CYS A 1 158 ? -15.317 3.997 11.896 1.00 98.38 158 CYS A CA 1
ATOM 1301 C C . CYS A 1 158 ? -15.327 4.346 13.382 1.00 98.38 158 CYS A C 1
ATOM 1303 O O . CYS A 1 158 ? -16.226 3.899 14.093 1.00 98.38 158 CYS A O 1
ATOM 1305 N N . PHE A 1 159 ? -14.362 5.138 13.855 1.00 98.31 159 PHE A N 1
ATOM 1306 C CA . PHE A 1 159 ? -14.360 5.604 15.242 1.00 98.31 159 PHE A CA 1
ATOM 1307 C C . PHE A 1 159 ? -13.656 6.953 15.436 1.00 98.31 159 PHE A C 1
ATOM 1309 O O . PHE A 1 159 ? -12.808 7.346 14.633 1.00 98.31 159 PHE A O 1
ATOM 1316 N N . GLU A 1 160 ? -13.992 7.618 16.538 1.00 98.25 160 GLU A N 1
ATOM 1317 C CA . GLU A 1 160 ? -13.288 8.775 17.099 1.00 98.25 160 GLU A CA 1
ATOM 1318 C C . GLU A 1 160 ? -12.836 8.453 18.530 1.00 98.25 160 GLU A C 1
ATOM 1320 O O . GLU A 1 160 ? -13.464 7.650 19.231 1.00 98.25 160 GLU A O 1
ATOM 1325 N N . LEU A 1 161 ? -11.715 9.045 18.944 1.00 97.44 161 LEU A N 1
ATOM 1326 C CA . LEU A 1 161 ? -11.136 8.880 20.278 1.00 97.44 161 LEU A CA 1
ATOM 1327 C C . LEU A 1 161 ? -11.107 10.226 20.989 1.00 97.44 161 LEU A C 1
ATOM 1329 O O . LEU A 1 161 ? -10.493 11.178 20.510 1.00 97.44 161 LEU A O 1
ATOM 1333 N N . TYR A 1 162 ? -11.686 10.263 22.183 1.00 95.69 162 TYR A N 1
ATOM 1334 C CA . TYR A 1 162 ? -11.735 11.451 23.018 1.00 95.69 162 TYR A CA 1
ATOM 1335 C C . TYR A 1 162 ? -10.929 11.245 24.301 1.00 95.69 162 TYR A C 1
ATOM 1337 O O . TYR A 1 162 ? -10.967 10.185 24.928 1.00 95.69 162 TYR A O 1
ATOM 1345 N N . GLN A 1 163 ? -10.155 12.265 24.673 1.00 88.75 163 GLN A N 1
ATOM 1346 C CA . GLN A 1 163 ? -9.304 12.252 25.860 1.00 88.75 163 GLN A CA 1
ATOM 1347 C C . GLN A 1 163 ? -9.302 13.643 26.506 1.00 88.75 163 GLN A C 1
ATOM 1349 O O . GLN A 1 163 ? -8.346 14.404 26.363 1.00 88.75 163 GLN A O 1
ATOM 1354 N N . GLU A 1 164 ? -10.404 13.971 27.180 1.00 81.50 164 GLU A N 1
ATOM 1355 C CA . GLU A 1 164 ? -10.534 15.185 27.998 1.00 81.50 164 GLU A CA 1
ATOM 1356 C C . GLU A 1 164 ? -10.319 14.824 29.475 1.00 81.50 164 GLU A C 1
ATOM 1358 O O . GLU A 1 164 ? -9.174 14.713 29.915 1.00 81.50 164 GLU A O 1
ATOM 1363 N N . ASP A 1 165 ? -11.400 14.551 30.210 1.00 81.06 165 ASP A N 1
ATOM 1364 C CA . ASP A 1 165 ? -11.359 14.132 31.619 1.00 81.06 165 ASP A CA 1
ATOM 1365 C C . ASP A 1 165 ? -11.258 12.606 31.786 1.00 81.06 165 ASP A C 1
ATOM 1367 O O . ASP A 1 165 ? -10.731 12.102 32.777 1.00 81.06 165 ASP A O 1
ATOM 1371 N N . SER A 1 166 ? -11.747 11.858 30.796 1.00 86.56 166 SER A N 1
ATOM 1372 C CA . SER A 1 166 ? -11.682 10.397 30.724 1.00 86.56 166 SER A CA 1
ATOM 1373 C C . SER A 1 166 ? -11.469 9.946 29.277 1.00 86.56 166 SER A C 1
ATOM 1375 O O . SER A 1 166 ? -11.709 10.706 28.336 1.00 86.56 166 SER A O 1
ATOM 1377 N N . LEU A 1 167 ? -10.947 8.729 29.104 1.00 93.94 167 LEU A N 1
ATOM 1378 C CA . LEU A 1 167 ? -10.788 8.110 27.791 1.00 93.94 167 LEU A CA 1
ATOM 1379 C C . LEU A 1 167 ? -12.125 7.507 27.366 1.00 93.94 167 LEU A C 1
ATOM 1381 O O . LEU A 1 167 ? -12.660 6.669 28.090 1.00 93.94 167 LEU A O 1
ATOM 1385 N N . TYR A 1 168 ? -12.613 7.870 26.184 1.00 96.00 168 TYR A N 1
ATOM 1386 C CA . TYR A 1 168 ? -13.731 7.163 25.571 1.00 96.00 168 TYR A CA 1
ATOM 1387 C C . TYR A 1 168 ? -13.609 7.089 24.048 1.00 96.00 168 TYR A C 1
ATOM 1389 O O . TYR A 1 168 ? -12.946 7.908 23.405 1.00 96.00 168 TYR A O 1
ATOM 1397 N N . PHE A 1 169 ? -14.245 6.070 23.477 1.00 97.94 169 PHE A N 1
ATOM 1398 C CA . PHE A 1 169 ? -14.295 5.805 22.043 1.00 97.94 169 PHE A CA 1
ATOM 1399 C C . PHE A 1 169 ? -15.741 5.847 21.579 1.00 97.94 169 PHE A C 1
ATOM 1401 O O . PHE A 1 169 ? -16.607 5.261 22.223 1.00 97.94 169 PHE A O 1
ATOM 1408 N N . VAL A 1 170 ? -15.989 6.473 20.434 1.00 98.06 170 VAL A N 1
ATOM 1409 C CA . VAL A 1 170 ? -17.297 6.451 19.771 1.00 98.06 170 VAL A CA 1
ATOM 1410 C C . VAL A 1 170 ? -17.121 5.790 18.417 1.00 98.06 170 VAL A C 1
ATOM 1412 O O . VAL A 1 170 ? -16.268 6.205 17.635 1.00 98.06 170 VAL A O 1
ATOM 1415 N N . THR A 1 171 ? -17.900 4.748 18.142 1.00 98.31 171 THR A N 1
ATOM 1416 C CA . THR A 1 171 ? -17.918 4.069 16.840 1.00 98.31 171 THR A CA 1
ATOM 1417 C C . THR A 1 171 ? -19.130 4.482 16.023 1.00 98.31 171 THR A C 1
ATOM 1419 O O . THR A 1 171 ? -20.162 4.851 16.583 1.00 98.31 171 THR A O 1
ATOM 1422 N N . TYR A 1 172 ? -19.014 4.381 14.700 1.00 97.62 172 TYR A N 1
ATOM 1423 C CA . TYR A 1 172 ? -20.064 4.765 13.761 1.00 97.62 172 TYR A CA 1
ATOM 1424 C C . TYR A 1 172 ? -20.475 3.596 12.869 1.00 97.62 172 TYR A C 1
ATOM 1426 O O . TYR A 1 172 ? -19.635 2.770 12.503 1.00 97.62 172 TYR A O 1
ATOM 1434 N N . ASP A 1 173 ? -21.757 3.547 12.518 1.00 94.25 173 ASP A N 1
ATOM 1435 C CA . ASP A 1 173 ? -22.292 2.639 11.504 1.00 94.25 173 ASP A CA 1
ATOM 1436 C C . ASP A 1 173 ? -22.030 3.143 10.068 1.00 94.25 173 ASP A C 1
ATOM 1438 O O . ASP A 1 173 ? -21.398 4.182 9.850 1.00 94.25 173 ASP A O 1
ATOM 1442 N N . ASP A 1 174 ? -22.533 2.417 9.065 1.00 87.75 174 ASP A N 1
ATOM 1443 C CA . ASP A 1 174 ? -22.381 2.778 7.647 1.00 87.75 174 ASP A CA 1
ATOM 1444 C C . ASP A 1 174 ? -23.052 4.119 7.285 1.00 87.75 174 ASP A C 1
ATOM 1446 O O . ASP A 1 174 ? -22.628 4.795 6.345 1.00 87.75 174 ASP A O 1
ATOM 1450 N N . GLY A 1 175 ? -24.077 4.527 8.042 1.00 90.19 175 GLY A N 1
ATOM 1451 C CA . GLY A 1 175 ? -24.769 5.811 7.921 1.00 90.19 175 GLY A CA 1
ATOM 1452 C C . GLY A 1 175 ? -24.091 6.953 8.683 1.00 90.19 175 GLY A C 1
ATOM 1453 O O . GLY A 1 175 ? -24.668 8.041 8.788 1.00 90.19 175 GLY A O 1
ATOM 1454 N N . MET A 1 176 ? -22.887 6.719 9.220 1.00 93.81 176 MET A N 1
ATOM 1455 C CA . MET A 1 176 ? -22.158 7.632 10.103 1.00 93.81 176 MET A CA 1
ATOM 1456 C C . MET A 1 176 ? -22.960 8.040 11.350 1.00 93.81 176 MET A C 1
ATOM 1458 O O . MET A 1 176 ? -22.735 9.121 11.895 1.00 93.81 176 MET A O 1
ATOM 1462 N N . GLN A 1 177 ? -23.894 7.201 11.799 1.00 95.50 177 GLN A N 1
ATOM 1463 C CA . GLN A 1 177 ? -24.587 7.378 13.071 1.00 95.50 177 GLN A CA 1
ATOM 1464 C C . GLN A 1 177 ? -23.800 6.687 14.178 1.00 95.50 177 GLN A C 1
ATOM 1466 O O . GLN A 1 177 ? -23.138 5.677 13.938 1.00 95.50 177 GLN A O 1
ATOM 1471 N N . GLU A 1 178 ? -23.848 7.241 15.387 1.00 97.19 178 GLU A N 1
ATOM 1472 C CA . GLU A 1 178 ? -23.216 6.618 16.549 1.00 97.19 178 GLU A CA 1
ATOM 1473 C C . GLU A 1 178 ? -23.801 5.222 16.785 1.00 97.19 178 GLU A C 1
ATOM 1475 O O . GLU A 1 178 ? -25.017 5.036 16.814 1.00 97.19 178 GLU A O 1
ATOM 1480 N N . ASN A 1 179 ? -22.918 4.241 16.944 1.00 95.94 179 ASN A N 1
ATOM 1481 C CA . ASN A 1 179 ? -23.282 2.837 17.092 1.00 95.94 179 ASN A CA 1
ATOM 1482 C C . ASN A 1 179 ? -22.981 2.327 18.507 1.00 95.94 179 ASN A C 1
ATOM 1484 O O . ASN A 1 179 ? -23.850 1.770 19.174 1.00 95.94 179 ASN A O 1
ATOM 1488 N N . GLN A 1 180 ? -21.746 2.517 18.977 1.00 96.69 180 GLN A N 1
ATOM 1489 C CA . GLN A 1 180 ? -21.312 2.098 20.313 1.00 96.69 180 GLN A CA 1
ATOM 1490 C C . GLN A 1 180 ? -20.361 3.119 20.924 1.00 96.69 180 GLN A C 1
ATOM 1492 O O . GLN A 1 180 ? -19.524 3.685 20.213 1.00 96.69 180 GLN A O 1
ATOM 1497 N N . VAL A 1 181 ? -20.469 3.287 22.241 1.00 97.56 181 VAL A N 1
ATOM 1498 C CA . VAL A 1 181 ? -19.580 4.110 23.062 1.00 97.56 181 VAL A CA 1
ATOM 1499 C C . VAL A 1 181 ? -18.868 3.201 24.060 1.00 97.56 181 VAL A C 1
ATOM 1501 O O . VAL A 1 181 ? -19.517 2.388 24.716 1.00 97.56 181 VAL A O 1
ATOM 1504 N N . PHE A 1 182 ? -17.548 3.334 24.155 1.00 97.44 182 PHE A N 1
ATOM 1505 C CA . PHE A 1 182 ? -16.709 2.638 25.132 1.00 97.44 182 PHE A CA 1
ATOM 1506 C C . PHE A 1 182 ? -16.117 3.680 26.069 1.00 97.44 182 PHE A C 1
ATOM 1508 O O . PHE A 1 182 ? -15.323 4.506 25.620 1.00 97.44 182 PHE A O 1
ATOM 1515 N N . ASP A 1 183 ? -16.499 3.662 27.339 1.00 94.75 183 ASP A N 1
ATOM 1516 C CA . ASP A 1 183 ? -16.104 4.644 28.346 1.00 94.75 183 ASP A CA 1
ATOM 1517 C C . ASP A 1 183 ? -15.667 3.972 29.662 1.00 94.75 183 ASP A C 1
ATOM 1519 O O . ASP A 1 183 ? -15.689 2.751 29.814 1.00 94.75 183 ASP A O 1
ATOM 1523 N N . GLY A 1 184 ? -15.177 4.776 30.608 1.00 89.88 184 GLY A N 1
ATOM 1524 C CA . GLY A 1 184 ? -14.703 4.292 31.906 1.00 89.88 184 GLY A CA 1
ATOM 1525 C C . GLY A 1 184 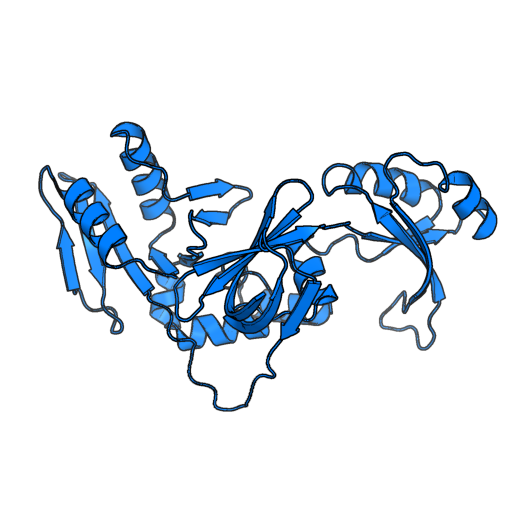? -13.262 3.766 31.912 1.00 89.88 184 GLY A C 1
ATOM 1526 O O . GLY A 1 184 ? -12.476 3.989 30.992 1.00 89.88 184 GLY A O 1
ATOM 1527 N N . GLU A 1 185 ? -12.884 3.103 33.009 1.00 89.62 185 GLU A N 1
ATOM 1528 C CA . GLU A 1 185 ? -11.501 2.647 33.244 1.00 89.62 185 GLU A CA 1
ATOM 1529 C C . GLU A 1 185 ? -11.057 1.551 32.260 1.00 89.62 185 GLU A C 1
ATOM 1531 O O . GLU A 1 185 ? -9.885 1.501 31.880 1.00 89.62 185 GLU A O 1
ATOM 1536 N N . ASP A 1 186 ? -12.002 0.727 31.798 1.00 93.69 186 ASP A N 1
ATOM 1537 C CA . ASP A 1 186 ? -11.768 -0.392 30.882 1.00 93.69 186 ASP A CA 1
ATOM 1538 C C . ASP A 1 186 ? -11.987 -0.030 29.397 1.00 93.69 186 ASP A C 1
ATOM 1540 O O . ASP A 1 186 ? -11.812 -0.884 28.527 1.00 93.69 186 ASP A O 1
ATOM 1544 N N . ALA A 1 187 ? -12.266 1.241 29.067 1.00 95.81 187 ALA A N 1
ATOM 1545 C CA . ALA A 1 187 ? -12.626 1.688 27.713 1.00 95.81 187 ALA A CA 1
ATOM 1546 C C . ALA A 1 187 ? -11.673 1.198 26.609 1.00 95.81 187 ALA A C 1
ATOM 1548 O O . ALA A 1 187 ? -12.112 0.762 25.546 1.00 95.81 187 ALA A O 1
ATOM 1549 N N . LEU A 1 188 ? -10.352 1.248 26.847 1.00 96.56 188 LEU A N 1
ATOM 1550 C CA . LEU A 1 188 ? -9.370 0.765 25.870 1.00 96.56 188 LEU A CA 1
ATOM 1551 C C . LEU A 1 188 ? -9.477 -0.747 25.662 1.00 96.56 188 LEU A C 1
ATOM 1553 O O . LEU A 1 188 ? -9.377 -1.213 24.532 1.00 96.56 188 LEU A O 1
ATOM 1557 N N . LYS A 1 189 ? -9.637 -1.506 26.746 1.00 96.25 189 LYS A N 1
ATOM 1558 C CA . LYS A 1 189 ? -9.724 -2.963 26.691 1.00 96.25 189 LYS A CA 1
ATOM 1559 C C . LYS A 1 189 ? -10.981 -3.379 25.937 1.00 96.25 189 LYS A C 1
ATOM 1561 O O . LYS A 1 189 ? -10.877 -4.136 24.977 1.00 96.25 189 LYS A O 1
ATOM 1566 N N . ASP A 1 190 ? -12.125 -2.813 26.307 1.00 97.12 190 ASP A N 1
ATOM 1567 C CA . ASP A 1 190 ? -13.412 -3.137 25.695 1.00 97.12 190 ASP A CA 1
ATOM 1568 C C . ASP A 1 190 ? -13.436 -2.752 24.209 1.00 97.12 190 ASP A C 1
ATOM 1570 O O . ASP A 1 190 ? -13.883 -3.533 23.365 1.00 97.12 190 ASP A O 1
ATOM 1574 N N . PHE A 1 191 ? -12.860 -1.596 23.856 1.00 97.88 191 PHE A N 1
ATOM 1575 C CA . PHE A 1 191 ? -12.691 -1.194 22.460 1.00 97.88 191 PHE A CA 1
ATOM 1576 C C . PHE A 1 191 ? -11.789 -2.161 21.678 1.00 97.88 191 PHE A C 1
ATOM 1578 O O . PHE A 1 191 ? -12.080 -2.494 20.529 1.00 97.88 191 PHE A O 1
ATOM 1585 N N . MET A 1 192 ? -10.692 -2.631 22.277 1.00 97.19 192 MET A N 1
ATOM 1586 C CA . MET A 1 192 ? -9.785 -3.581 21.628 1.00 97.19 192 MET A CA 1
ATOM 1587 C C . MET A 1 192 ? -10.418 -4.964 21.465 1.00 97.19 192 MET A C 1
ATOM 1589 O O . MET A 1 192 ? -10.257 -5.580 20.409 1.00 97.19 192 MET A O 1
ATOM 1593 N N . ASP A 1 193 ? -11.172 -5.434 22.456 1.00 96.94 193 ASP A N 1
ATOM 1594 C 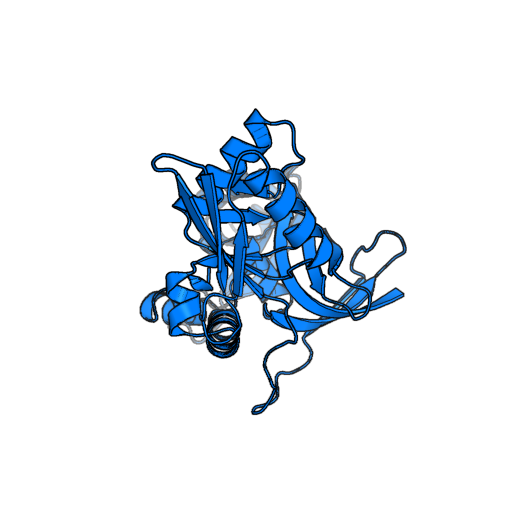CA . ASP A 1 193 ? -11.939 -6.678 22.374 1.00 96.94 193 ASP A CA 1
ATOM 1595 C C . ASP A 1 193 ? -12.999 -6.587 21.266 1.00 96.94 193 ASP A C 1
ATOM 1597 O O . ASP A 1 193 ? -13.141 -7.512 20.455 1.00 96.94 193 ASP A O 1
ATOM 1601 N N . TYR A 1 194 ? -13.668 -5.436 21.149 1.00 97.75 194 TYR A N 1
ATOM 1602 C CA . TYR A 1 194 ? -14.577 -5.151 20.044 1.00 97.75 194 TYR A CA 1
ATOM 1603 C C . TYR A 1 194 ? -13.863 -5.137 18.686 1.00 97.75 194 TYR A C 1
ATOM 1605 O O . TYR A 1 194 ? -14.304 -5.825 17.767 1.00 97.75 194 TYR A O 1
ATOM 1613 N N . LEU A 1 195 ? -12.738 -4.427 18.547 1.00 96.88 195 LEU A N 1
ATOM 1614 C CA . LEU A 1 195 ? -11.965 -4.352 17.300 1.00 96.88 195 LEU A CA 1
ATOM 1615 C C . LEU A 1 195 ? -11.505 -5.740 16.838 1.00 96.88 195 LEU A C 1
ATOM 1617 O O . LEU A 1 195 ? -11.637 -6.069 15.657 1.00 96.88 195 LEU A O 1
ATOM 1621 N N . ASN A 1 196 ? -11.001 -6.560 17.762 1.00 95.31 196 ASN A N 1
ATOM 1622 C CA . ASN A 1 196 ? -10.541 -7.919 17.476 1.00 95.31 196 ASN A CA 1
ATOM 1623 C C . ASN A 1 196 ? -11.694 -8.842 17.065 1.00 95.31 196 ASN A C 1
ATOM 1625 O O . ASN A 1 196 ? -11.531 -9.672 16.174 1.00 95.31 196 ASN A O 1
ATOM 1629 N N . THR A 1 197 ? -12.865 -8.682 17.687 1.00 96.81 197 THR A N 1
ATOM 1630 C CA . THR A 1 197 ? -14.062 -9.472 17.367 1.00 96.81 197 THR A CA 1
ATOM 1631 C C . THR A 1 197 ? -14.687 -9.047 16.037 1.00 96.81 197 THR A C 1
ATOM 1633 O O . THR A 1 197 ? -15.085 -9.890 15.232 1.00 96.81 197 THR A O 1
ATOM 1636 N N . TYR A 1 198 ? -14.771 -7.739 15.788 1.00 96.88 198 TYR A N 1
ATOM 1637 C CA . TYR A 1 198 ? -15.324 -7.175 14.558 1.00 96.88 198 TYR A CA 1
ATOM 1638 C C . TYR A 1 198 ? -14.446 -7.507 13.339 1.00 96.88 198 TYR A C 1
ATOM 1640 O O . TYR A 1 198 ? -14.961 -7.811 12.254 1.00 96.88 198 TYR A O 1
ATOM 1648 N N . ASP A 1 199 ? -13.127 -7.506 13.554 1.00 96.31 199 ASP A N 1
ATOM 1649 C CA . ASP A 1 199 ? -12.066 -7.755 12.581 1.00 96.31 199 ASP A CA 1
ATOM 1650 C C . ASP A 1 199 ? -12.212 -6.922 11.291 1.00 96.31 199 ASP A C 1
ATOM 1652 O O . ASP A 1 199 ? -12.485 -7.466 10.211 1.00 96.31 199 ASP A O 1
ATOM 1656 N N . PRO A 1 200 ? -12.059 -5.587 11.382 1.00 97.19 200 PRO A N 1
ATOM 1657 C CA . PRO A 1 200 ? -12.239 -4.713 10.234 1.00 97.19 200 PRO A CA 1
ATOM 1658 C C . PRO A 1 200 ? -11.139 -4.921 9.191 1.00 97.19 200 PRO A C 1
ATOM 1660 O O . PRO A 1 200 ? -9.972 -5.136 9.526 1.00 97.19 200 PRO A O 1
ATOM 1663 N N . ASP A 1 201 ? -11.502 -4.779 7.919 1.00 97.50 201 ASP A N 1
ATOM 1664 C CA . ASP A 1 201 ? -10.549 -4.699 6.811 1.00 97.50 201 ASP A CA 1
ATOM 1665 C C . ASP A 1 201 ? -10.009 -3.267 6.677 1.00 97.50 201 ASP A C 1
ATOM 1667 O O . ASP A 1 201 ? -8.816 -3.059 6.439 1.00 97.50 201 ASP A O 1
ATOM 1671 N N . LEU A 1 202 ? -10.884 -2.280 6.896 1.00 97.12 202 LEU A N 1
ATOM 1672 C CA . LEU A 1 202 ? -10.569 -0.856 6.876 1.00 97.12 202 LEU A CA 1
ATOM 1673 C C . LEU A 1 202 ? -10.824 -0.240 8.258 1.00 97.12 202 LEU A C 1
ATOM 1675 O O . LEU A 1 202 ? -11.879 -0.446 8.855 1.00 97.12 202 LEU A O 1
ATOM 1679 N N . ILE A 1 203 ? -9.880 0.556 8.750 1.00 97.75 203 ILE A N 1
ATOM 1680 C CA . ILE A 1 203 ? -10.036 1.367 9.958 1.00 97.75 203 ILE A CA 1
ATOM 1681 C C . ILE A 1 203 ? -10.083 2.835 9.544 1.00 97.75 203 ILE A C 1
ATOM 1683 O O . ILE A 1 203 ? -9.135 3.355 8.950 1.00 97.75 203 ILE A O 1
ATOM 1687 N N . SER A 1 204 ? -11.186 3.495 9.881 1.00 97.50 204 SER A N 1
ATOM 1688 C CA . SER A 1 204 ? -11.463 4.881 9.533 1.00 97.50 204 SER A CA 1
ATOM 1689 C C . SER A 1 204 ? -11.565 5.747 10.785 1.00 97.50 204 SER A C 1
ATOM 1691 O O . SER A 1 204 ? -12.554 5.699 11.509 1.00 97.50 204 SER A O 1
ATOM 1693 N N . CYS A 1 205 ? -10.547 6.560 11.036 1.00 97.44 205 CYS A N 1
ATOM 1694 C CA . CYS A 1 205 ? -10.468 7.459 12.193 1.00 97.44 205 CYS A CA 1
ATOM 1695 C C . CYS A 1 205 ? -9.673 8.719 11.821 1.00 97.44 205 CYS A C 1
ATOM 1697 O O . CYS A 1 205 ? -9.171 8.841 10.696 1.00 97.44 205 CYS A O 1
ATOM 1699 N N . LEU A 1 206 ? -9.578 9.686 12.733 1.00 96.75 206 LEU A N 1
ATOM 1700 C CA . LEU A 1 206 ? -8.664 10.812 12.556 1.00 96.75 206 LEU A CA 1
ATOM 1701 C C . LEU A 1 206 ? -7.214 10.355 12.761 1.00 96.75 206 LEU A C 1
ATOM 1703 O O . LEU A 1 206 ? -6.921 9.467 13.564 1.00 96.75 206 LEU A O 1
ATOM 1707 N N . GLU A 1 207 ? -6.266 11.007 12.080 1.00 95.31 207 GLU A N 1
ATOM 1708 C CA . GLU A 1 207 ? -4.847 10.683 12.272 1.00 95.31 207 GLU A CA 1
ATOM 1709 C C . GLU A 1 207 ? -4.381 10.898 13.718 1.00 95.31 207 GLU A C 1
ATOM 1711 O O . GLU A 1 207 ? -3.494 10.185 14.195 1.00 95.31 207 GLU A O 1
ATOM 1716 N N . SER A 1 208 ? -4.920 11.924 14.387 1.00 95.81 208 SER A N 1
ATOM 1717 C CA . SER A 1 208 ? -4.657 12.221 15.798 1.00 95.81 208 SER A CA 1
ATOM 1718 C C . SER A 1 208 ? -5.037 11.039 16.675 1.00 95.81 208 SER A C 1
ATOM 1720 O O . SER A 1 208 ? -4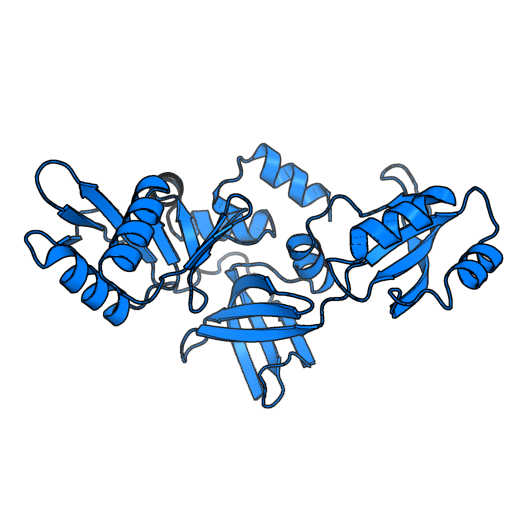.238 10.606 17.501 1.00 95.81 208 SER A O 1
ATOM 1722 N N . ASP A 1 209 ? -6.214 10.485 16.429 1.00 97.19 209 ASP A N 1
ATOM 1723 C CA . ASP A 1 209 ? -6.846 9.460 17.246 1.00 97.19 209 ASP A CA 1
ATOM 1724 C C . ASP A 1 209 ? -6.082 8.153 17.109 1.00 97.19 209 ASP A C 1
ATOM 1726 O O . ASP A 1 209 ? -5.728 7.532 18.108 1.00 97.19 209 ASP A O 1
ATOM 1730 N N . LEU A 1 210 ? -5.696 7.789 15.883 1.00 96.69 210 LEU A N 1
ATOM 1731 C CA . LEU A 1 210 ? -4.876 6.606 15.642 1.00 96.69 210 LEU A CA 1
ATOM 1732 C C . LEU A 1 210 ? -3.474 6.730 16.257 1.00 96.69 210 LEU A C 1
ATOM 1734 O O . LEU A 1 210 ? -2.954 5.771 16.831 1.00 96.69 210 LEU A O 1
ATOM 1738 N N . LYS A 1 211 ? -2.855 7.919 16.184 1.00 95.88 211 LYS A N 1
ATOM 1739 C CA . LYS A 1 211 ? -1.572 8.198 16.859 1.00 95.88 211 LYS A CA 1
ATOM 1740 C C . LYS A 1 211 ? -1.715 8.096 18.379 1.00 95.88 211 LYS A C 1
ATOM 1742 O O . LYS A 1 211 ? -0.809 7.576 19.031 1.00 95.88 211 LYS A O 1
ATOM 1747 N N . THR A 1 212 ? -2.815 8.585 18.944 1.00 95.88 212 THR A N 1
ATOM 1748 C CA . THR A 1 212 ? -3.117 8.473 20.376 1.00 95.88 212 THR A CA 1
ATOM 1749 C C . THR A 1 212 ? -3.352 7.019 20.772 1.00 95.88 212 THR A C 1
ATOM 1751 O O . THR A 1 212 ? -2.729 6.552 21.725 1.00 95.88 212 THR A O 1
ATOM 1754 N N . LEU A 1 213 ? -4.127 6.263 19.993 1.00 96.44 213 LEU A N 1
ATOM 1755 C CA . LEU A 1 213 ? -4.362 4.839 20.208 1.00 96.44 213 LEU A CA 1
ATOM 1756 C C . LEU A 1 213 ? -3.046 4.051 20.233 1.00 96.44 213 LEU A C 1
ATOM 1758 O O . LEU A 1 213 ? -2.799 3.317 21.183 1.00 96.44 213 LEU A O 1
ATOM 1762 N N . PHE A 1 214 ? -2.135 4.263 19.275 1.00 96.12 214 PHE A N 1
ATOM 1763 C CA . PHE A 1 214 ? -0.818 3.606 19.293 1.00 96.12 214 PHE A CA 1
ATOM 1764 C C . PHE A 1 214 ? -0.021 3.896 20.572 1.00 96.12 214 PHE A C 1
ATOM 1766 O O . PHE A 1 214 ? 0.614 2.995 21.124 1.00 96.12 214 PHE A O 1
ATOM 1773 N N . LYS A 1 215 ? -0.065 5.138 21.072 1.00 94.69 215 LYS A N 1
ATOM 1774 C CA . LYS A 1 215 ? 0.589 5.503 22.339 1.00 94.69 215 LYS A CA 1
ATOM 1775 C C . LYS A 1 215 ? -0.052 4.792 23.530 1.00 94.69 215 LYS A C 1
ATOM 1777 O O . LYS A 1 215 ? 0.675 4.312 24.397 1.00 94.69 215 LYS A O 1
ATOM 1782 N N . LEU A 1 216 ? -1.383 4.717 23.577 1.00 94.88 216 LEU A N 1
ATOM 1783 C CA . LEU A 1 216 ? -2.116 4.041 24.651 1.00 94.88 216 LEU A CA 1
ATOM 1784 C C . LEU A 1 216 ? -1.811 2.540 24.674 1.00 94.88 216 LEU A C 1
ATOM 1786 O O . LEU A 1 216 ? -1.456 2.017 25.729 1.00 94.88 216 LEU A O 1
ATOM 1790 N N . LEU A 1 217 ? -1.849 1.882 23.510 1.00 95.31 217 LEU A N 1
ATOM 1791 C CA . LEU A 1 217 ? -1.517 0.462 23.375 1.00 95.31 217 LEU A CA 1
ATOM 1792 C C . LEU A 1 217 ? -0.092 0.178 23.849 1.00 95.31 217 LEU A C 1
ATOM 1794 O O . LEU A 1 217 ? 0.119 -0.709 24.672 1.00 95.31 217 LEU A O 1
ATOM 1798 N N . SER A 1 218 ? 0.877 0.988 23.410 1.00 94.50 218 SER A N 1
ATOM 1799 C CA . SER A 1 218 ? 2.267 0.852 23.848 1.00 94.50 218 SER A CA 1
ATOM 1800 C C . SER A 1 218 ? 2.433 1.067 25.354 1.00 94.50 218 SER A C 1
ATOM 1802 O O . SER A 1 218 ? 3.198 0.337 25.980 1.00 94.50 218 SER A O 1
ATOM 1804 N N . LYS A 1 219 ? 1.735 2.045 25.946 1.00 94.06 219 LYS A N 1
ATOM 1805 C CA . LYS A 1 219 ? 1.808 2.342 27.386 1.00 94.06 219 LYS A CA 1
ATOM 1806 C C . LYS A 1 219 ? 1.226 1.215 28.241 1.00 94.06 219 LYS A C 1
ATOM 1808 O O . LYS A 1 219 ? 1.734 0.967 29.329 1.00 94.06 219 LYS A O 1
ATOM 1813 N N . GLN A 1 220 ? 0.170 0.561 27.766 1.00 92.69 220 GLN A N 1
ATOM 1814 C CA . GLN A 1 220 ? -0.532 -0.497 28.497 1.00 92.69 220 GLN A CA 1
ATOM 1815 C C . GLN A 1 220 ? -0.078 -1.919 28.116 1.00 92.69 220 GLN A C 1
ATOM 1817 O O . GLN A 1 220 ? -0.620 -2.891 28.630 1.00 92.69 220 GLN A O 1
ATOM 1822 N N . GLY A 1 221 ? 0.930 -2.057 27.248 1.00 92.94 221 GLY A N 1
ATOM 1823 C CA . GLY A 1 221 ? 1.501 -3.355 26.881 1.00 92.94 221 GLY A CA 1
ATOM 1824 C C . GLY A 1 221 ? 0.638 -4.190 25.929 1.00 92.94 221 GLY A C 1
ATOM 1825 O O . GLY A 1 221 ? 0.844 -5.398 25.834 1.00 92.94 221 GLY A O 1
ATOM 1826 N N . TYR A 1 222 ? -0.305 -3.570 25.213 1.00 93.06 222 TYR A N 1
ATOM 1827 C CA . TYR A 1 222 ? -1.083 -4.250 24.177 1.00 93.06 222 TYR A CA 1
ATOM 1828 C C . TYR A 1 222 ? -0.252 -4.469 22.901 1.00 93.06 222 TYR A C 1
ATOM 1830 O O . TYR A 1 222 ? 0.643 -3.670 22.595 1.00 93.06 222 TYR A O 1
ATOM 1838 N N . PRO A 1 223 ? -0.566 -5.511 22.104 1.00 91.31 223 PRO A N 1
ATOM 1839 C CA . PRO A 1 223 ? -0.002 -5.679 20.770 1.00 91.31 223 PRO A CA 1
ATOM 1840 C C . PRO A 1 223 ? -0.220 -4.440 19.897 1.00 91.31 223 PRO A C 1
ATOM 1842 O O . PRO A 1 223 ? -1.269 -3.796 19.944 1.00 91.31 223 PRO A O 1
ATOM 1845 N N . SER A 1 224 ? 0.769 -4.115 19.064 1.00 90.50 224 SER A N 1
ATOM 1846 C CA . SER A 1 224 ? 0.642 -2.973 18.164 1.00 90.50 224 SER A CA 1
ATOM 1847 C C . SER A 1 224 ? -0.367 -3.243 17.045 1.00 90.50 224 SER A C 1
ATOM 1849 O O . SER A 1 224 ? -0.290 -4.259 16.351 1.00 90.50 224 SER A O 1
ATOM 1851 N N . LEU A 1 225 ? -1.244 -2.270 16.793 1.00 93.56 225 LEU A N 1
ATOM 1852 C CA . LEU A 1 225 ? -2.120 -2.241 15.618 1.00 93.56 225 LEU A CA 1
ATOM 1853 C C . LEU A 1 225 ? -1.397 -1.815 14.332 1.00 93.56 225 LEU A C 1
ATOM 1855 O O . LEU A 1 225 ? -1.993 -1.838 13.258 1.00 93.56 225 LEU A O 1
ATOM 1859 N N . GLY A 1 226 ? -0.128 -1.407 14.408 1.00 93.56 226 GLY A N 1
ATOM 1860 C CA . GLY A 1 226 ? 0.636 -0.970 13.245 1.00 93.56 226 GLY A CA 1
ATOM 1861 C C . GLY A 1 226 ? 1.767 -0.009 13.576 1.00 93.56 226 GLY A C 1
ATOM 1862 O O . GLY A 1 226 ? 2.315 0.008 14.675 1.00 93.56 226 GLY A O 1
ATOM 1863 N N . ASN A 1 227 ? 2.147 0.806 12.600 1.00 92.06 227 ASN A N 1
ATOM 1864 C CA . ASN A 1 227 ? 3.079 1.905 12.811 1.00 92.06 227 ASN A CA 1
ATOM 1865 C C . ASN A 1 227 ? 2.764 3.088 11.887 1.00 92.06 227 ASN A C 1
ATOM 1867 O O . ASN A 1 227 ? 2.007 2.968 10.924 1.00 92.06 227 ASN A O 1
ATOM 1871 N N . TYR A 1 228 ? 3.343 4.244 12.205 1.00 90.75 228 TYR A N 1
ATOM 1872 C CA . TYR A 1 228 ? 3.313 5.421 11.346 1.00 90.75 228 TYR A CA 1
ATOM 1873 C C . TYR A 1 228 ? 4.711 5.653 10.775 1.00 90.75 228 TYR A C 1
ATOM 1875 O O . TYR A 1 228 ? 5.645 5.977 11.510 1.00 90.75 228 TYR A O 1
ATOM 1883 N N . GLN A 1 229 ? 4.864 5.471 9.466 1.00 85.38 229 GLN A N 1
ATOM 1884 C CA . GLN A 1 229 ? 6.143 5.593 8.772 1.00 85.38 229 GLN A CA 1
ATOM 1885 C C . GLN A 1 229 ? 5.954 6.245 7.406 1.00 85.38 229 GLN A C 1
ATOM 1887 O O . GLN A 1 229 ? 4.946 6.051 6.727 1.00 85.38 229 GLN A O 1
ATOM 1892 N N . ARG A 1 230 ? 6.947 7.041 6.988 1.00 80.12 230 ARG A N 1
ATOM 1893 C CA . ARG A 1 230 ? 6.945 7.737 5.686 1.00 80.12 230 ARG A CA 1
ATOM 1894 C C . ARG A 1 230 ? 5.639 8.509 5.420 1.00 80.12 230 ARG A C 1
ATOM 1896 O O . ARG A 1 230 ? 5.121 8.484 4.312 1.00 80.12 230 ARG A O 1
ATOM 1903 N N . LYS A 1 231 ? 5.118 9.193 6.449 1.00 84.19 231 LYS A N 1
ATOM 1904 C CA . LYS A 1 231 ? 3.868 9.978 6.402 1.00 84.19 231 LYS A CA 1
ATOM 1905 C C . LYS A 1 231 ? 2.604 9.162 6.068 1.00 84.19 231 LYS A C 1
ATOM 1907 O O . LYS A 1 231 ? 1.679 9.690 5.470 1.00 84.19 231 LYS A O 1
ATOM 1912 N N . SER A 1 232 ? 2.574 7.878 6.424 1.00 87.19 232 SER A N 1
ATOM 1913 C CA . SER A 1 232 ? 1.410 7.003 6.232 1.00 87.19 232 SER A CA 1
ATOM 1914 C C . SER A 1 232 ? 1.311 5.976 7.362 1.00 87.19 232 SER A C 1
ATOM 1916 O O . SER A 1 232 ? 2.316 5.644 7.998 1.00 87.19 232 SER A O 1
ATOM 1918 N N . PHE A 1 233 ? 0.103 5.480 7.623 1.00 92.94 233 PHE A N 1
ATOM 1919 C CA . PHE A 1 233 ? -0.127 4.398 8.580 1.00 92.94 233 PHE A CA 1
ATOM 1920 C C . PHE A 1 233 ? -0.012 3.034 7.897 1.00 92.94 233 PHE A C 1
ATOM 1922 O O . PHE A 1 233 ? -0.586 2.807 6.833 1.00 92.94 233 PHE A O 1
ATOM 1929 N N . HIS A 1 234 ? 0.708 2.117 8.540 1.00 92.81 234 HIS A N 1
ATOM 1930 C CA . HIS A 1 234 ? 0.882 0.728 8.119 1.00 92.81 234 HIS A CA 1
ATOM 1931 C C . HIS A 1 234 ? 0.304 -0.169 9.208 1.00 92.81 234 HIS A C 1
ATOM 1933 O O . HIS A 1 234 ? 0.986 -0.482 10.186 1.00 92.81 234 HIS A O 1
ATOM 1939 N N . LEU A 1 235 ? -0.970 -0.537 9.072 1.00 95.31 235 LEU A N 1
ATOM 1940 C CA . LEU A 1 235 ? -1.673 -1.331 10.083 1.00 95.31 235 LEU A CA 1
ATOM 1941 C C . LEU A 1 235 ? -1.329 -2.818 9.980 1.00 95.31 235 LEU A C 1
ATOM 1943 O O . LEU A 1 235 ? -1.053 -3.323 8.892 1.00 95.31 235 LEU A O 1
ATOM 1947 N N . SER A 1 236 ? -1.322 -3.532 11.098 1.00 93.69 236 SER A N 1
ATOM 1948 C CA . SER A 1 236 ? -1.025 -4.964 11.143 1.00 93.69 236 SER A CA 1
ATOM 1949 C C . SER A 1 236 ? -2.094 -5.800 10.422 1.00 93.69 236 SER A C 1
ATOM 1951 O O . SER A 1 236 ? -3.214 -5.349 10.179 1.00 93.69 236 SER A O 1
ATOM 1953 N N . GLU A 1 237 ? -1.721 -7.028 10.043 1.00 92.88 237 GLU A N 1
ATOM 1954 C CA . GLU A 1 237 ? -2.642 -8.049 9.501 1.00 92.88 237 GLU A CA 1
ATOM 1955 C C . GLU A 1 237 ? -3.427 -7.621 8.250 1.00 92.88 237 GLU A C 1
ATOM 1957 O O . GLU A 1 237 ? -4.569 -8.031 8.035 1.00 92.88 237 GLU A O 1
ATOM 1962 N N . GLY A 1 238 ? -2.826 -6.761 7.427 1.00 92.88 238 GLY A N 1
ATOM 1963 C CA . GLY A 1 238 ? -3.422 -6.310 6.172 1.00 92.88 238 GLY A CA 1
ATOM 1964 C C . GLY A 1 238 ? -4.566 -5.319 6.319 1.00 92.88 238 GLY A C 1
ATOM 1965 O O . GLY A 1 238 ? -5.213 -5.021 5.318 1.00 92.88 238 GLY A O 1
ATOM 1966 N N . ARG A 1 239 ? -4.811 -4.794 7.527 1.00 96.31 239 ARG A N 1
ATOM 1967 C CA . ARG A 1 239 ? -5.763 -3.698 7.718 1.00 96.31 239 ARG A CA 1
ATOM 1968 C C . ARG A 1 239 ? -5.267 -2.443 7.007 1.00 96.31 239 ARG A C 1
ATOM 1970 O O . ARG A 1 239 ? -4.058 -2.211 6.874 1.00 96.31 239 ARG A O 1
ATOM 1977 N N . VAL A 1 240 ? -6.205 -1.613 6.581 1.00 96.12 240 VAL A N 1
ATOM 1978 C CA . VAL A 1 240 ? -5.925 -0.376 5.851 1.00 96.12 240 VAL A CA 1
ATOM 1979 C C . VAL A 1 240 ? -6.492 0.806 6.617 1.00 96.12 240 VAL A C 1
ATOM 1981 O O . VAL A 1 240 ? -7.630 0.777 7.072 1.00 96.12 240 VAL A O 1
ATOM 1984 N N . TYR A 1 241 ? -5.688 1.855 6.754 1.00 96.06 241 TYR A N 1
ATOM 1985 C CA . TYR A 1 241 ? -6.137 3.123 7.312 1.00 96.06 241 TYR A CA 1
ATOM 1986 C C . TYR A 1 241 ? -6.763 3.998 6.223 1.00 96.06 241 TYR A C 1
ATOM 1988 O O . TYR A 1 241 ? -6.171 4.147 5.152 1.00 96.06 241 TYR A O 1
ATOM 1996 N N . ILE A 1 242 ? -7.901 4.615 6.536 1.00 95.62 242 ILE A N 1
ATOM 1997 C CA . ILE A 1 242 ? -8.550 5.662 5.739 1.00 95.62 242 ILE A CA 1
ATOM 1998 C C . ILE A 1 242 ? -8.871 6.837 6.670 1.00 95.62 242 ILE A C 1
ATOM 2000 O O . ILE A 1 242 ? -9.291 6.633 7.806 1.00 95.62 242 ILE A O 1
ATOM 2004 N N . ASN A 1 243 ? -8.683 8.081 6.225 1.00 95.19 243 ASN A N 1
ATOM 2005 C CA . ASN A 1 243 ? -9.052 9.231 7.049 1.00 95.19 243 ASN A CA 1
ATOM 2006 C C . ASN A 1 243 ? -10.579 9.343 7.196 1.00 95.19 243 ASN A C 1
ATOM 2008 O O . ASN A 1 243 ? -11.309 9.352 6.199 1.00 95.19 243 ASN A O 1
ATOM 2012 N N . LEU A 1 244 ? -11.054 9.514 8.433 1.00 96.12 244 LEU A N 1
ATOM 2013 C CA . LEU A 1 244 ? -12.485 9.585 8.741 1.00 96.12 244 LEU A CA 1
ATOM 2014 C C . LEU A 1 244 ? -13.232 10.710 8.023 1.00 96.12 244 LEU A C 1
ATOM 2016 O O . LEU A 1 244 ? -14.361 10.506 7.584 1.00 96.12 244 LEU A O 1
ATOM 2020 N N . LEU A 1 245 ? -12.622 11.884 7.851 1.00 93.88 245 LEU A N 1
ATOM 2021 C CA . LEU A 1 245 ? -13.270 13.005 7.164 1.00 93.88 245 LEU A CA 1
ATOM 2022 C C . LEU A 1 245 ? -13.473 12.701 5.675 1.00 93.88 245 LEU A C 1
ATOM 2024 O O . LEU A 1 245 ? -14.502 13.053 5.095 1.00 93.88 245 LEU A O 1
ATOM 2028 N N . ASN A 1 246 ? -12.512 12.012 5.055 1.00 91.62 246 ASN A N 1
ATOM 2029 C CA . ASN A 1 246 ? -12.636 11.575 3.667 1.00 91.62 246 ASN A CA 1
ATOM 2030 C C . ASN A 1 246 ? -13.680 10.465 3.523 1.00 91.62 246 ASN A C 1
ATOM 2032 O O . ASN A 1 246 ? -14.495 10.525 2.595 1.00 91.62 246 ASN A O 1
ATOM 2036 N N . TYR A 1 247 ? -13.697 9.507 4.454 1.00 93.69 247 TYR A N 1
ATOM 2037 C CA . TYR A 1 247 ? -14.679 8.429 4.462 1.00 93.69 247 TYR A CA 1
ATOM 2038 C C . TYR A 1 247 ? -16.104 8.958 4.664 1.00 93.69 247 TYR A C 1
ATOM 2040 O O . TYR A 1 247 ? -16.971 8.653 3.853 1.00 93.69 247 TYR A O 1
ATOM 2048 N N . ARG A 1 248 ? -16.341 9.854 5.636 1.00 94.06 248 ARG A N 1
ATOM 2049 C CA . ARG A 1 248 ? -17.650 10.506 5.866 1.00 94.06 248 ARG A CA 1
ATOM 2050 C C . ARG A 1 248 ? -18.218 11.161 4.602 1.00 94.06 248 ARG A C 1
ATOM 2052 O O . ARG A 1 248 ? -19.421 11.127 4.375 1.00 94.06 248 ARG A O 1
ATOM 2059 N N . ARG A 1 249 ? -17.359 11.750 3.763 1.00 91.25 249 ARG A N 1
ATOM 2060 C CA . ARG A 1 249 ? -17.773 12.418 2.517 1.00 91.25 249 ARG A CA 1
ATOM 2061 C C . ARG A 1 249 ? -18.070 11.448 1.373 1.00 91.25 249 ARG A C 1
ATOM 2063 O O . ARG A 1 249 ? -18.881 11.772 0.513 1.00 91.25 249 ARG A O 1
ATOM 2070 N N . THR A 1 250 ? -17.348 10.333 1.292 1.00 90.62 250 THR A N 1
ATOM 2071 C CA . THR A 1 250 ? -17.328 9.487 0.083 1.00 90.62 250 THR A CA 1
ATOM 2072 C C . THR A 1 250 ? -17.899 8.091 0.290 1.00 90.62 250 THR A C 1
ATOM 2074 O O . THR A 1 250 ? -18.221 7.428 -0.695 1.00 90.62 250 THR A O 1
ATOM 2077 N N . SER A 1 251 ? -18.084 7.660 1.539 1.00 93.06 251 SER A N 1
ATOM 2078 C CA . SER A 1 251 ? -18.392 6.285 1.944 1.00 93.06 251 SER A CA 1
ATOM 2079 C C . SER A 1 251 ? -17.382 5.264 1.398 1.00 93.06 251 SER A C 1
ATOM 2081 O O . SER A 1 251 ? -16.354 5.614 0.804 1.00 93.06 251 SER A O 1
ATOM 2083 N N . LEU A 1 252 ? -17.680 3.977 1.574 1.00 93.44 252 LEU A N 1
ATOM 2084 C CA . LEU A 1 252 ? -16.899 2.898 0.982 1.00 93.44 252 LEU A CA 1
ATOM 2085 C C . LEU A 1 252 ? -16.876 2.979 -0.549 1.00 93.44 252 LEU A C 1
ATOM 2087 O O . LEU A 1 252 ? -15.804 2.880 -1.140 1.00 93.44 252 LEU A O 1
ATOM 2091 N N . ALA A 1 253 ? -18.027 3.208 -1.185 1.00 92.00 253 ALA A N 1
ATOM 2092 C CA . ALA A 1 253 ? -18.140 3.211 -2.642 1.00 92.00 253 ALA A CA 1
ATOM 2093 C C . ALA A 1 253 ? -17.256 4.289 -3.287 1.00 92.00 253 ALA A C 1
ATOM 2095 O O . ALA A 1 253 ? -16.433 3.979 -4.146 1.00 92.00 253 ALA A O 1
ATOM 2096 N N . GLY A 1 254 ? -17.340 5.535 -2.812 1.00 91.62 254 GLY A N 1
ATOM 2097 C CA . GLY A 1 254 ? -16.516 6.622 -3.339 1.00 91.62 254 GLY A CA 1
ATOM 2098 C C . GLY A 1 254 ? -15.037 6.496 -2.964 1.00 91.62 254 GLY A C 1
ATOM 2099 O O . GLY A 1 254 ? -14.173 6.939 -3.722 1.00 91.62 254 GLY A O 1
ATOM 2100 N N . THR A 1 255 ? -14.714 5.857 -1.832 1.00 92.81 255 THR A N 1
ATOM 2101 C CA . THR A 1 255 ? -13.321 5.513 -1.504 1.00 92.81 255 THR A CA 1
ATOM 2102 C C . THR A 1 255 ? -12.777 4.495 -2.506 1.00 92.81 255 THR A C 1
ATOM 2104 O O . THR A 1 255 ? -11.698 4.700 -3.057 1.00 92.81 255 THR A O 1
ATOM 2107 N N . VAL A 1 256 ? -13.529 3.428 -2.786 1.00 93.00 256 VAL A N 1
ATOM 2108 C CA . VAL A 1 256 ? -13.148 2.384 -3.747 1.00 93.00 256 VAL A CA 1
ATOM 2109 C C . VAL A 1 256 ? -12.954 2.960 -5.141 1.00 93.00 256 VAL A C 1
ATOM 2111 O O . VAL A 1 256 ? -11.893 2.758 -5.728 1.00 93.00 256 VAL A O 1
ATOM 2114 N N . GLU A 1 257 ? -13.918 3.738 -5.631 1.00 90.31 257 GLU A N 1
ATOM 2115 C CA . GLU A 1 257 ? -13.835 4.402 -6.933 1.00 90.31 257 GLU A CA 1
ATOM 2116 C C . GLU A 1 257 ? -12.568 5.261 -7.040 1.00 90.31 257 GLU A C 1
ATOM 2118 O O . GLU A 1 257 ? -11.806 5.156 -8.002 1.00 90.31 257 GLU A O 1
ATOM 2123 N N . ARG A 1 258 ? -12.285 6.065 -6.007 1.00 90.25 258 ARG A N 1
ATOM 2124 C CA . ARG A 1 258 ? -11.094 6.918 -5.969 1.00 90.25 258 ARG A CA 1
ATOM 2125 C C . ARG A 1 258 ? -9.802 6.112 -6.030 1.00 90.25 258 ARG A C 1
ATOM 2127 O O . ARG A 1 258 ? -8.907 6.480 -6.784 1.00 90.25 258 ARG A O 1
ATOM 2134 N N . ILE A 1 259 ? -9.688 5.050 -5.238 1.00 91.94 259 ILE A N 1
ATOM 2135 C CA . ILE A 1 259 ? -8.489 4.205 -5.204 1.00 91.94 259 ILE A CA 1
ATOM 2136 C C . ILE A 1 259 ? -8.273 3.496 -6.543 1.00 91.94 259 ILE A C 1
ATOM 2138 O O . ILE A 1 259 ? -7.163 3.493 -7.078 1.00 91.94 259 ILE A O 1
ATOM 2142 N N . GLN A 1 260 ? -9.335 2.937 -7.120 1.00 90.50 260 GLN A N 1
ATOM 2143 C CA . GLN A 1 260 ? -9.251 2.266 -8.414 1.00 90.50 260 GLN A CA 1
ATOM 2144 C C . GLN A 1 260 ? -8.898 3.250 -9.540 1.00 90.50 260 GLN A C 1
ATOM 2146 O O . GLN A 1 260 ? -8.138 2.904 -10.448 1.00 90.50 260 GLN A O 1
ATOM 2151 N N . TYR A 1 261 ? -9.395 4.489 -9.462 1.00 87.94 261 TYR A N 1
ATOM 2152 C CA . TYR A 1 261 ? -9.059 5.551 -10.407 1.00 87.94 261 TYR A CA 1
ATOM 2153 C C . TYR A 1 261 ? -7.583 5.956 -10.327 1.00 87.94 261 TYR A C 1
ATOM 2155 O O . TYR A 1 261 ? -6.922 6.037 -11.365 1.00 87.94 261 TYR A O 1
ATOM 2163 N N . THR A 1 262 ? -7.064 6.198 -9.116 1.00 88.19 262 THR A N 1
ATOM 2164 C CA . THR A 1 262 ? -5.677 6.650 -8.906 1.00 88.19 262 THR A CA 1
ATOM 2165 C C . THR A 1 262 ? -4.644 5.560 -9.147 1.00 88.19 262 THR A C 1
ATOM 2167 O O . THR A 1 262 ? -3.498 5.889 -9.434 1.00 88.19 262 THR A O 1
ATOM 2170 N N . ARG A 1 263 ? -5.032 4.281 -9.039 1.00 88.50 263 ARG A N 1
ATOM 2171 C CA . ARG A 1 263 ? -4.118 3.124 -9.099 1.00 88.50 263 ARG A CA 1
ATOM 2172 C C . ARG A 1 263 ? -2.967 3.216 -8.094 1.00 88.50 263 ARG A C 1
ATOM 2174 O O . ARG A 1 263 ? -1.864 2.736 -8.340 1.00 88.50 263 ARG A O 1
ATOM 2181 N N . GLU A 1 264 ? -3.251 3.802 -6.937 1.00 90.06 264 GLU A N 1
ATOM 2182 C CA . GLU A 1 264 ? -2.310 3.926 -5.830 1.00 90.06 264 GLU A CA 1
ATOM 2183 C C . GLU A 1 264 ? -2.820 3.155 -4.612 1.00 90.06 264 GLU A C 1
ATOM 2185 O O . GLU A 1 264 ? -4.021 2.924 -4.453 1.00 90.06 264 GLU A O 1
ATOM 2190 N N . VAL A 1 265 ? -1.910 2.752 -3.725 1.00 91.88 265 VAL A N 1
ATOM 2191 C CA . VAL A 1 265 ? -2.294 2.073 -2.485 1.00 91.88 265 VAL A CA 1
ATOM 2192 C C . VAL A 1 265 ? -3.273 2.906 -1.651 1.00 91.88 265 VAL A C 1
ATOM 2194 O O . VAL A 1 265 ? -3.104 4.128 -1.543 1.00 91.88 265 VAL A O 1
ATOM 2197 N N . PRO A 1 266 ? -4.256 2.277 -0.980 1.00 92.25 266 PRO A N 1
ATOM 2198 C CA . PRO A 1 266 ? -5.348 3.021 -0.361 1.00 92.25 266 PRO A CA 1
ATOM 2199 C C . PRO A 1 266 ? -4.906 4.055 0.671 1.00 92.25 266 PRO A C 1
ATOM 2201 O O . PRO A 1 266 ? -5.396 5.179 0.660 1.00 92.25 266 PRO A O 1
ATOM 2204 N N . ARG A 1 267 ? -3.900 3.711 1.489 1.00 88.12 267 ARG A N 1
ATOM 2205 C CA . ARG A 1 267 ? -3.330 4.578 2.539 1.00 88.12 267 ARG A CA 1
ATOM 2206 C C . ARG A 1 267 ? -2.704 5.881 2.017 1.00 88.12 267 ARG A C 1
ATOM 2208 O O . ARG A 1 267 ? -2.335 6.739 2.813 1.00 88.12 267 ARG A O 1
ATOM 2215 N N . ILE A 1 268 ? -2.492 5.988 0.704 1.00 87.62 268 ILE A N 1
ATOM 2216 C CA . ILE A 1 268 ? -1.966 7.176 0.025 1.00 87.62 268 ILE A CA 1
ATOM 2217 C C . ILE A 1 268 ? -3.057 7.777 -0.868 1.00 87.62 268 ILE A C 1
ATOM 2219 O O . ILE A 1 268 ? -3.340 8.970 -0.767 1.00 87.62 268 ILE A O 1
ATOM 2223 N N . GLY A 1 269 ? -3.673 6.956 -1.723 1.00 86.81 269 GLY A N 1
ATOM 2224 C CA . GLY A 1 269 ? -4.634 7.402 -2.730 1.00 86.81 269 GLY A CA 1
ATOM 2225 C C . GLY A 1 269 ? -5.933 7.976 -2.155 1.00 86.81 269 GLY A C 1
ATOM 2226 O O . GLY A 1 269 ? -6.549 8.823 -2.802 1.00 86.81 269 GLY A O 1
ATOM 2227 N N . SER A 1 270 ? -6.343 7.581 -0.941 1.00 86.44 270 SER A N 1
ATOM 2228 C CA . SER A 1 270 ? -7.579 8.082 -0.318 1.00 86.44 270 SER A CA 1
ATOM 2229 C C . SER A 1 270 ? -7.503 9.580 -0.016 1.00 86.44 270 SER A C 1
ATOM 2231 O O . SER A 1 270 ? -8.499 10.297 -0.130 1.00 86.44 270 SER A O 1
ATOM 2233 N N . GLU A 1 271 ? -6.300 10.059 0.306 1.00 85.19 271 GLU A N 1
ATOM 2234 C CA . GLU A 1 271 ? -6.024 11.430 0.739 1.00 85.19 271 GLU A CA 1
ATOM 2235 C C . GLU A 1 271 ? -5.755 12.389 -0.425 1.00 85.19 271 GLU A C 1
ATOM 2237 O O . GLU A 1 271 ? -5.630 13.599 -0.230 1.00 85.19 271 GLU A O 1
ATOM 2242 N N . TRP A 1 272 ? -5.627 11.882 -1.652 1.00 85.06 272 TRP A N 1
ATOM 2243 C CA . TRP A 1 272 ? -5.287 12.727 -2.789 1.00 85.06 272 TRP A CA 1
ATOM 2244 C C . TRP A 1 272 ? -6.464 13.597 -3.222 1.00 85.06 272 TRP A C 1
ATOM 2246 O O . TRP A 1 272 ? -7.600 13.144 -3.385 1.00 85.06 272 TRP A O 1
ATOM 2256 N N . ALA A 1 273 ? -6.167 14.875 -3.452 1.00 80.50 273 ALA A N 1
ATOM 2257 C CA . ALA A 1 273 ? -7.066 15.768 -4.163 1.00 80.50 273 ALA A CA 1
ATOM 2258 C C . ALA A 1 273 ? -7.181 15.344 -5.637 1.00 80.50 273 ALA A C 1
ATOM 2260 O O . ALA A 1 273 ? -6.265 14.731 -6.189 1.00 80.50 273 ALA A O 1
ATOM 2261 N N . ALA A 1 274 ? -8.280 15.733 -6.290 1.00 78.12 274 ALA A N 1
ATOM 2262 C CA . ALA A 1 274 ? -8.572 15.348 -7.672 1.00 78.12 274 ALA A CA 1
ATOM 2263 C C . ALA A 1 274 ? -7.435 15.690 -8.657 1.00 78.12 274 ALA A C 1
ATOM 2265 O O . ALA A 1 274 ? -7.119 14.876 -9.515 1.00 78.12 274 ALA A O 1
ATOM 2266 N N . GLY A 1 275 ? -6.770 16.843 -8.499 1.00 74.44 275 GLY A N 1
ATOM 2267 C CA . GLY A 1 275 ? -5.635 17.224 -9.353 1.00 74.44 275 GLY A CA 1
ATOM 2268 C C . GLY A 1 275 ? -4.489 16.209 -9.303 1.00 74.44 275 GLY A C 1
ATOM 2269 O O . GLY A 1 275 ? -4.076 15.694 -10.336 1.00 74.44 275 GLY A O 1
ATOM 2270 N N . ARG A 1 276 ? -4.060 15.823 -8.095 1.00 78.94 276 ARG A N 1
ATOM 2271 C CA . ARG A 1 276 ? -3.001 14.820 -7.902 1.00 78.94 276 ARG A CA 1
ATOM 2272 C C . ARG A 1 276 ? -3.415 13.430 -8.394 1.00 78.94 276 ARG A C 1
ATOM 2274 O O . ARG A 1 276 ? -2.586 12.686 -8.906 1.00 78.94 276 ARG A O 1
ATOM 2281 N N . ALA A 1 277 ? -4.695 13.084 -8.244 1.00 78.44 277 ALA A N 1
ATOM 2282 C CA . ALA A 1 277 ? -5.248 11.840 -8.772 1.00 78.44 277 ALA A CA 1
ATOM 2283 C C . ALA A 1 277 ? -5.151 11.768 -10.306 1.00 78.44 277 ALA A C 1
ATOM 2285 O O . ALA A 1 277 ? -4.772 10.730 -10.843 1.00 78.44 277 ALA A O 1
ATOM 2286 N N . ILE A 1 278 ? -5.453 12.872 -10.997 1.00 76.88 278 ILE A N 1
ATOM 2287 C CA . ILE A 1 278 ? -5.346 12.977 -12.459 1.00 76.88 278 ILE A CA 1
ATOM 2288 C C . ILE A 1 278 ? -3.882 12.906 -12.903 1.00 76.88 278 ILE A C 1
ATOM 2290 O O . ILE A 1 278 ? -3.571 12.144 -13.814 1.00 76.88 278 ILE A O 1
ATOM 2294 N N . GLU A 1 279 ? -2.989 13.657 -12.253 1.00 74.88 279 GLU A N 1
ATOM 2295 C CA . GLU A 1 279 ? -1.551 13.653 -12.562 1.00 74.88 279 GLU A CA 1
ATOM 2296 C C . GLU A 1 279 ? -0.955 12.249 -12.441 1.00 74.88 279 GLU A C 1
ATOM 2298 O O . GLU A 1 279 ? -0.300 11.778 -13.364 1.00 74.88 279 GLU A O 1
ATOM 2303 N N . SER A 1 280 ? -1.253 11.538 -11.349 1.00 73.81 280 SER A N 1
ATOM 2304 C CA . SER A 1 280 ? -0.797 10.157 -11.164 1.00 73.81 280 SER A CA 1
ATOM 2305 C C . SER A 1 280 ? -1.238 9.246 -12.309 1.00 73.81 280 SER A C 1
ATOM 2307 O O . SER A 1 280 ? -0.447 8.442 -12.795 1.00 73.81 280 SER A O 1
ATOM 2309 N N . ARG A 1 281 ? -2.467 9.417 -12.805 1.00 72.25 281 ARG A N 1
ATOM 2310 C CA . ARG A 1 281 ? -3.015 8.645 -13.926 1.00 72.25 281 ARG A CA 1
ATOM 2311 C C . ARG A 1 281 ? -2.304 8.894 -15.257 1.00 72.25 281 ARG A C 1
ATOM 2313 O O . ARG A 1 281 ? -2.407 8.046 -16.136 1.00 72.25 281 ARG A O 1
ATOM 2320 N N . GLN A 1 282 ? -1.640 10.037 -15.414 1.00 70.38 282 GLN A N 1
ATOM 2321 C CA . GLN A 1 282 ? -0.882 10.394 -16.616 1.00 70.38 282 GLN A CA 1
ATOM 2322 C C . GLN A 1 282 ? 0.553 9.851 -16.595 1.00 70.38 282 GLN A C 1
ATOM 2324 O O . GLN A 1 282 ? 1.233 9.908 -17.616 1.00 70.38 282 GLN A O 1
ATOM 2329 N N . CYS A 1 283 ? 1.010 9.315 -15.460 1.00 63.22 283 CYS A N 1
ATOM 2330 C CA . CYS A 1 283 ? 2.329 8.701 -15.331 1.00 63.22 283 CYS A CA 1
ATOM 2331 C C . CYS A 1 283 ? 2.388 7.241 -15.827 1.00 63.22 283 CYS A C 1
ATOM 2333 O O . CYS A 1 283 ? 3.460 6.641 -15.750 1.00 63.22 283 CYS A O 1
ATOM 2335 N N . TYR A 1 284 ? 1.274 6.669 -16.306 1.00 56.47 284 TYR A N 1
ATOM 2336 C CA . TYR A 1 284 ? 1.168 5.272 -16.755 1.00 56.47 284 TYR A CA 1
ATOM 2337 C C . TYR A 1 284 ? 0.614 5.138 -18.172 1.00 56.47 284 TYR A C 1
ATOM 2339 O O . TYR A 1 284 ? -0.353 5.866 -18.497 1.00 56.47 284 TYR A O 1
#

Secondary structure (DSSP, 8-state):
-EEEEEEEEEEEETTEEEEEEEETTEEEEEEEE---EEEEEESSS-HHHHHHHHTT-TTEEEEEEEEE-SSTT-SSPEEEEEEEES-HHHHHHHHHHHTTTEEEES-SS-HHHHHHHHTT--TTSEEEEEE-TT-BEEEEEEPPPPTTPPPP---EEEEEEEESSSEEEEEE-TTS-EEEEE-STTHHHHHHHHHHHH--SEEEE-HHHHHHHHHHHHHHTPPP-EEEETTEEEEGGG-EEEEHHHHHHHHHHHHHHHHHHHTS-HHHHTT--HHHHHHHHHT-

Foldseek 3Di:
DKFKFAFQFWDDDWQWIWTWGQGPVGIDTAIEGHWDKWKWDFDQDDPVVVCVVCVVPPFWPDKDWDWADPDPPDPGTDIIIMTTTNTPVCVVVVVVVRVVGGDIGPPPDDSRLVVLVVLVHFHQFMKMFDADPVNYTPHIDTDDDDPDDDRGPFFEWEWEWDDDPWTKMWTADLLRDTDDMQTDPCSLVVVVVVCVVSVGQEYEYAPVRLVVNQVVCVVVVHDGQFDQPPNWTDGPSNRHYAYNVLCNVQPSRRLSVQRRQQSDNSRPSSPDDPVNSVVSNVVD

pLDDT: mean 92.11, std 6.49, range [56.47, 98.38]